Protein AF-A0A2V6RQD5-F1 (afdb_monomer_lite)

Secondary structure (DSSP, 8-state):
--GGG---EEEES---SEETTTEEPPSSPPPSSPSS-SEEEE-HIIIIIIHHHTT--TTSTTSB-TTHHHHHHHHHHHH-HHHHTSTTT--EEEE-----S-SHHHHTT--S-EEEEEETT-SSS-HHHHHHHHHH---SSEEEEEETT--TTGGG-B-SS--GGGHHHHHHHHHHHHHS-BTTBSEEEEEE-TT--EEE-

Foldseek 3Di:
DCLVVDQAAEDELNQAQADFPRHGAAADQDDPPDPDDFKDKADLVPPPVVQVVQLADPVQPQQADPCLSVVVLVVQCVVPVPQCPPDDRGIHIDGPDRGHNRYLVNQLVAQHLYEYEYECSEPGRHVVSSVVSQVRHPHPQYEYEYEYSAYSVLCSTGDPVGRFLSVCVVVVVVCCVPPCDDPNGRDAYWYQYRRRDIDGD

pLDDT: mean 91.5, std 7.48, range [52.75, 98.69]

Structure (mmCIF, N/CA/C/O backbone):
data_AF-A0A2V6RQD5-F1
#
_entry.id   AF-A0A2V6RQD5-F1
#
loop_
_atom_site.group_PDB
_atom_site.id
_atom_site.type_symbol
_atom_site.label_atom_id
_atom_site.label_alt_id
_atom_site.label_comp_id
_atom_site.label_asym_id
_atom_site.label_entity_id
_atom_site.label_seq_id
_atom_site.pdbx_PDB_ins_code
_atom_site.Cartn_x
_atom_site.Cartn_y
_atom_site.Cartn_z
_atom_site.occupancy
_atom_site.B_iso_or_equiv
_atom_site.auth_seq_id
_atom_site.auth_comp_id
_atom_site.auth_asym_id
_atom_site.auth_atom_id
_atom_site.pdbx_PDB_model_num
ATOM 1 N N . ARG A 1 1 ? -24.206 -0.511 -5.666 1.00 52.75 1 ARG A N 1
ATOM 2 C CA . ARG A 1 1 ? -23.052 -1.143 -4.968 1.00 52.75 1 ARG A CA 1
ATOM 3 C C . ARG A 1 1 ? -23.574 -1.761 -3.670 1.00 52.75 1 ARG A C 1
ATOM 5 O O . ARG A 1 1 ? -24.506 -1.195 -3.123 1.00 52.75 1 ARG A O 1
ATOM 12 N N . ASN A 1 2 ? -23.040 -2.902 -3.216 1.00 66.25 2 ASN A N 1
ATOM 13 C CA . ASN A 1 2 ? -23.545 -3.645 -2.048 1.00 66.25 2 ASN A CA 1
ATOM 14 C C . ASN A 1 2 ? -22.531 -3.581 -0.888 1.00 66.25 2 ASN A C 1
ATOM 16 O O . ASN A 1 2 ? -21.782 -4.540 -0.714 1.00 66.25 2 ASN A O 1
ATOM 20 N N . PRO A 1 3 ? -22.456 -2.474 -0.125 1.00 66.56 3 PRO A N 1
ATOM 21 C CA . PRO A 1 3 ? -21.478 -2.332 0.960 1.00 66.56 3 PRO A CA 1
ATOM 22 C C . PRO A 1 3 ? -21.610 -3.437 2.019 1.00 66.56 3 PRO A C 1
ATOM 24 O O . PRO A 1 3 ? -20.604 -3.906 2.529 1.00 66.56 3 PRO A O 1
ATOM 27 N N . ALA A 1 4 ? -22.821 -3.967 2.231 1.00 74.44 4 ALA A N 1
ATOM 28 C CA . ALA A 1 4 ? -23.074 -5.118 3.102 1.00 74.44 4 ALA A CA 1
ATOM 29 C C . ALA A 1 4 ? -22.351 -6.421 2.688 1.00 74.44 4 ALA A C 1
ATOM 31 O O . ALA A 1 4 ? -22.348 -7.381 3.450 1.00 74.44 4 ALA A O 1
ATOM 32 N N . LYS A 1 5 ? -21.757 -6.488 1.485 1.00 84.69 5 LYS A N 1
ATOM 33 C CA . LYS A 1 5 ? -20.955 -7.640 1.035 1.00 84.69 5 LYS A CA 1
ATOM 34 C C . LYS A 1 5 ? -19.473 -7.529 1.400 1.00 84.69 5 LYS A C 1
ATOM 36 O O . LYS A 1 5 ? -18.750 -8.502 1.217 1.00 84.69 5 LYS A O 1
ATOM 41 N N . VAL A 1 6 ? -19.013 -6.371 1.874 1.00 89.25 6 VAL A N 1
ATOM 42 C CA . VAL A 1 6 ? -17.627 -6.176 2.309 1.00 89.25 6 VAL A CA 1
ATOM 43 C C . VAL A 1 6 ? -17.608 -6.201 3.828 1.00 89.25 6 VAL A C 1
ATOM 45 O O . VAL A 1 6 ? -18.100 -5.276 4.469 1.00 89.25 6 VAL A O 1
ATOM 48 N N . LYS A 1 7 ? -17.057 -7.279 4.394 1.00 92.19 7 LYS A N 1
ATOM 49 C CA . LYS A 1 7 ? -16.920 -7.427 5.845 1.00 92.19 7 LYS A CA 1
ATOM 50 C C . LYS A 1 7 ? -15.801 -6.531 6.379 1.00 92.19 7 LYS A C 1
ATOM 52 O O . LYS A 1 7 ? -16.060 -5.728 7.259 1.00 92.19 7 LYS A O 1
ATOM 57 N N . ASN A 1 8 ? -14.607 -6.645 5.792 1.00 94.62 8 ASN A N 1
ATOM 58 C CA . ASN A 1 8 ? -13.376 -5.995 6.246 1.00 94.62 8 ASN A CA 1
ATOM 59 C C . ASN A 1 8 ? -12.614 -5.410 5.053 1.00 94.62 8 ASN A C 1
ATOM 61 O O . ASN A 1 8 ? -12.620 -5.991 3.966 1.00 94.62 8 ASN A O 1
ATOM 65 N N . MET A 1 9 ? -11.956 -4.273 5.263 1.00 95.19 9 MET A N 1
ATOM 66 C CA . MET A 1 9 ? -11.128 -3.584 4.275 1.00 95.19 9 MET A CA 1
ATOM 67 C C . MET A 1 9 ? -9.685 -3.502 4.766 1.00 95.19 9 MET A C 1
ATOM 69 O O . MET A 1 9 ? -9.446 -3.251 5.945 1.00 95.19 9 MET A O 1
ATOM 73 N N . VAL A 1 10 ? -8.736 -3.684 3.850 1.00 96.50 10 VAL A N 1
ATOM 74 C CA . VAL A 1 10 ? -7.308 -3.466 4.093 1.00 96.50 10 VAL A CA 1
ATOM 75 C C . VAL A 1 10 ? -6.785 -2.574 2.978 1.00 96.50 10 VAL A C 1
ATOM 77 O O . VAL A 1 10 ? -6.970 -2.886 1.800 1.00 96.50 10 VAL A O 1
ATOM 80 N N . PHE A 1 11 ? -6.149 -1.470 3.350 1.00 95.25 11 PHE A N 1
ATOM 81 C CA . PHE A 1 11 ? -5.435 -0.599 2.433 1.00 95.25 11 PHE A CA 1
ATOM 82 C C . PHE A 1 11 ? -3.954 -0.606 2.755 1.00 95.25 11 PHE A C 1
ATOM 84 O O . PHE A 1 11 ? -3.553 -0.487 3.907 1.00 95.25 11 PHE A O 1
ATOM 91 N N . HIS A 1 12 ? -3.157 -0.710 1.705 1.00 93.56 12 HIS A N 1
ATOM 92 C CA . HIS A 1 12 ? -1.740 -0.416 1.719 1.00 93.56 12 HIS A CA 1
ATOM 93 C C . HIS A 1 12 ? -1.530 0.674 0.679 1.00 93.56 12 HIS A C 1
ATOM 95 O O . HIS A 1 12 ? -1.876 0.445 -0.482 1.00 93.56 12 HIS A O 1
ATOM 101 N N . ALA A 1 13 ? -1.054 1.844 1.111 1.00 85.00 13 ALA A N 1
ATOM 102 C CA . ALA A 1 13 ? -0.916 3.017 0.250 1.00 85.00 13 ALA A CA 1
ATOM 103 C C . ALA A 1 13 ? -2.207 3.307 -0.555 1.00 85.00 13 ALA A C 1
ATOM 105 O O . ALA A 1 13 ? -2.247 3.260 -1.785 1.00 85.00 13 ALA A O 1
ATOM 106 N N . GLY A 1 14 ? -3.304 3.579 0.156 1.00 82.62 14 GLY A N 1
ATOM 107 C CA . GLY A 1 14 ? -4.664 3.714 -0.369 1.00 82.62 14 GLY A CA 1
ATOM 108 C C . GLY A 1 14 ? -4.908 4.923 -1.279 1.00 82.62 14 GLY A C 1
ATOM 109 O O . GLY A 1 14 ? -6.042 5.102 -1.725 1.00 82.62 14 GLY A O 1
ATOM 110 N N . ASN A 1 15 ? -3.884 5.740 -1.558 1.00 83.88 15 ASN A N 1
ATOM 111 C CA . ASN A 1 15 ? -3.904 6.876 -2.488 1.00 83.88 15 ASN A CA 1
ATOM 112 C C . ASN A 1 15 ? -5.091 7.823 -2.231 1.00 83.88 15 ASN A C 1
ATOM 114 O O . ASN A 1 15 ? -5.875 8.175 -3.118 1.00 83.88 15 ASN A O 1
ATOM 118 N N . TYR A 1 16 ? -5.283 8.138 -0.951 1.00 87.69 16 TYR A N 1
ATOM 119 C CA . TYR A 1 16 ? -6.394 8.935 -0.466 1.00 87.69 16 TYR A CA 1
ATOM 120 C C . TYR A 1 16 ? -6.173 10.428 -0.703 1.00 87.69 16 TYR A C 1
ATOM 122 O O . TYR A 1 16 ? -5.104 10.958 -0.413 1.00 87.69 16 TYR A O 1
ATOM 130 N N . THR A 1 17 ? -7.213 11.132 -1.167 1.00 79.44 17 THR A N 1
ATOM 131 C CA . THR A 1 17 ? -7.231 12.592 -1.396 1.00 79.44 17 THR A CA 1
ATOM 132 C C . THR A 1 17 ? -6.315 13.086 -2.518 1.00 79.44 17 THR A C 1
ATOM 134 O O . THR A 1 17 ? -6.662 14.077 -3.165 1.00 79.44 17 THR A O 1
ATOM 137 N N . PHE A 1 18 ? -5.229 12.383 -2.821 1.00 76.81 18 PHE A N 1
ATOM 138 C CA . PHE A 1 18 ? -4.277 12.714 -3.868 1.00 76.81 18 PHE A CA 1
ATOM 139 C C . PHE A 1 18 ? -4.159 11.579 -4.884 1.00 76.81 18 PHE A C 1
ATOM 141 O O . PHE A 1 18 ? -4.194 10.406 -4.547 1.00 76.81 18 PHE A O 1
ATOM 148 N N . ALA A 1 19 ? -4.064 11.957 -6.151 1.00 63.78 19 ALA A N 1
ATOM 149 C CA . ALA A 1 19 ? -3.592 11.131 -7.241 1.00 63.78 19 ALA A CA 1
ATOM 150 C C . ALA A 1 19 ? -2.060 11.214 -7.304 1.00 63.78 19 ALA A C 1
ATOM 152 O O . ALA A 1 19 ? -1.459 12.148 -6.759 1.00 63.78 19 ALA A O 1
ATOM 153 N N . GLY A 1 20 ? -1.434 10.284 -8.032 1.00 60.41 20 GLY A N 1
ATOM 154 C CA . GLY A 1 20 ? 0.003 10.344 -8.306 1.00 60.41 20 GLY A CA 1
ATOM 155 C C . GLY A 1 20 ? 0.416 11.741 -8.789 1.00 60.41 20 GLY A C 1
ATOM 156 O O . GLY A 1 20 ? -0.253 12.334 -9.637 1.00 60.41 20 GLY A O 1
ATOM 157 N N . GLY A 1 21 ? 1.480 12.292 -8.197 1.00 62.00 21 GLY A N 1
ATOM 158 C CA . GLY A 1 21 ? 1.936 13.662 -8.463 1.00 62.00 21 GLY A CA 1
ATOM 159 C C . GLY A 1 21 ? 1.247 14.763 -7.642 1.00 62.00 21 GLY A C 1
ATOM 160 O O . GLY A 1 21 ? 1.389 15.934 -7.980 1.00 62.00 21 GLY A O 1
ATOM 161 N N . GLY A 1 22 ? 0.503 14.426 -6.580 1.00 66.25 22 GLY A N 1
ATOM 162 C CA . GLY A 1 22 ? -0.049 15.412 -5.636 1.00 66.25 22 GLY A CA 1
ATOM 163 C C . GLY A 1 22 ? -1.299 16.148 -6.135 1.00 66.25 22 GLY A C 1
ATOM 164 O O . GLY A 1 22 ? -1.669 17.190 -5.594 1.00 66.25 22 GLY A O 1
ATOM 165 N N . VAL A 1 23 ? -1.977 15.620 -7.156 1.00 74.25 23 VAL A N 1
ATOM 166 C CA . VAL A 1 23 ? -3.213 16.209 -7.697 1.00 74.25 23 VAL A CA 1
ATOM 167 C C . VAL A 1 23 ? -4.412 15.761 -6.865 1.00 74.25 23 VAL A C 1
ATOM 169 O O . VAL A 1 23 ? -4.593 14.573 -6.642 1.00 74.25 23 VAL A O 1
ATOM 172 N N . ARG A 1 24 ? -5.276 16.678 -6.422 1.00 84.38 24 ARG A N 1
ATOM 173 C CA . ARG A 1 24 ? -6.436 16.320 -5.588 1.00 84.38 24 ARG A CA 1
ATOM 174 C C . ARG A 1 24 ? -7.459 15.462 -6.347 1.00 84.38 24 ARG A C 1
ATOM 176 O O . ARG A 1 24 ? -7.853 15.812 -7.457 1.00 84.38 24 ARG A O 1
ATOM 183 N N . VAL A 1 25 ? -7.953 14.399 -5.711 1.00 88.12 25 VAL A N 1
ATOM 184 C CA . VAL A 1 25 ? -8.993 13.514 -6.264 1.00 88.12 25 VAL A CA 1
ATOM 185 C C . VAL A 1 25 ? -10.355 14.240 -6.310 1.00 88.12 25 VAL A C 1
ATOM 187 O O . VAL A 1 25 ? -10.875 14.617 -5.251 1.00 88.12 25 VAL A O 1
ATOM 190 N N . PRO A 1 26 ? -10.972 14.427 -7.497 1.00 89.25 26 PRO A N 1
ATOM 191 C CA . PRO A 1 26 ? -12.269 15.093 -7.641 1.00 89.25 26 PRO A CA 1
ATOM 192 C C . PRO A 1 26 ? -13.423 14.331 -6.983 1.00 89.25 26 PRO A C 1
ATOM 194 O O . PRO A 1 26 ? -13.397 13.108 -6.892 1.00 89.25 26 PRO A O 1
ATOM 197 N N . ASP A 1 27 ? -14.481 15.045 -6.591 1.00 90.25 27 ASP A N 1
ATOM 198 C CA . ASP A 1 27 ? -15.685 14.447 -5.992 1.00 90.25 27 ASP A CA 1
ATOM 199 C C . ASP A 1 27 ? -16.484 13.577 -6.965 1.00 90.25 27 ASP A C 1
ATOM 201 O O . ASP A 1 27 ? -16.972 12.508 -6.598 1.00 90.25 27 ASP A O 1
ATOM 205 N N . ASN A 1 28 ? -16.661 14.078 -8.186 1.00 89.44 28 ASN A N 1
ATOM 206 C CA . ASN A 1 28 ? -17.517 13.489 -9.206 1.00 89.44 28 ASN A CA 1
ATOM 207 C C . ASN A 1 28 ? -16.652 12.891 -10.320 1.00 89.44 28 ASN A C 1
ATOM 209 O O . ASN A 1 28 ? -15.566 13.418 -10.585 1.00 89.44 28 ASN A O 1
ATOM 213 N N . PRO A 1 29 ? -17.123 11.831 -10.999 1.00 88.69 29 PRO A N 1
ATOM 214 C CA . PRO A 1 29 ? -16.428 11.319 -12.168 1.00 88.69 29 PRO A CA 1
ATOM 215 C C . PRO A 1 29 ? -16.329 12.417 -13.237 1.00 88.69 29 PRO A C 1
ATOM 217 O O . PRO A 1 29 ? -17.288 13.177 -13.421 1.00 88.69 29 PRO A O 1
ATOM 220 N N . PRO A 1 30 ? -15.201 12.519 -13.957 1.00 84.88 30 PRO A N 1
ATOM 221 C CA . PRO A 1 30 ? -15.111 13.434 -15.083 1.00 84.88 30 PRO A CA 1
ATOM 222 C C . PRO A 1 30 ? -16.054 12.994 -16.217 1.00 84.88 30 PRO A C 1
ATOM 224 O O . PRO A 1 30 ? -16.386 11.807 -16.322 1.00 84.88 30 PRO A O 1
ATOM 227 N N . PRO A 1 31 ? -16.471 13.924 -17.093 1.00 87.38 31 PRO A N 1
ATOM 228 C CA . PRO A 1 31 ? -17.182 13.580 -18.318 1.00 87.38 31 PRO A CA 1
ATOM 229 C C . PRO A 1 31 ? -16.374 12.589 -19.163 1.00 87.38 31 PRO A C 1
ATOM 231 O O . PRO A 1 31 ? -15.155 12.717 -19.283 1.00 87.38 31 PRO A O 1
ATOM 234 N N . LEU A 1 32 ? -17.058 11.607 -19.753 1.00 83.19 32 LEU A N 1
ATOM 235 C CA . LEU A 1 32 ? -16.443 10.638 -20.659 1.00 83.19 32 LEU A CA 1
ATOM 236 C C . LEU A 1 32 ? -16.635 11.062 -22.129 1.00 83.19 32 LEU A C 1
ATOM 238 O O . LEU A 1 32 ? -17.707 11.569 -22.465 1.00 83.19 32 LEU A O 1
ATOM 242 N N . PRO A 1 33 ? -15.651 10.801 -23.014 1.00 84.81 33 PRO A N 1
ATOM 243 C CA . PRO A 1 33 ? -14.348 10.202 -22.715 1.00 84.81 33 PRO A CA 1
ATOM 244 C C . PRO A 1 33 ? -13.403 11.193 -22.018 1.00 84.81 33 PRO A C 1
ATOM 246 O O . PRO A 1 33 ? -13.377 12.378 -22.343 1.00 84.81 33 PRO A O 1
ATOM 249 N N . VAL A 1 34 ? -12.596 10.694 -21.078 1.00 81.50 34 VAL A N 1
ATOM 250 C CA . VAL A 1 34 ? -11.527 11.497 -20.467 1.00 81.50 34 VAL A CA 1
ATOM 251 C C . VAL A 1 34 ? -10.435 11.731 -21.509 1.00 81.50 34 VAL A C 1
ATOM 253 O O . VAL A 1 34 ? -10.016 10.791 -22.185 1.00 81.50 34 VAL A O 1
ATOM 256 N N . ALA A 1 35 ? -9.975 12.975 -21.648 1.00 82.94 35 ALA A N 1
ATOM 257 C CA . ALA A 1 35 ? -8.874 13.308 -22.546 1.00 82.94 35 ALA A CA 1
ATOM 258 C C . ALA A 1 35 ? -7.567 12.625 -22.102 1.00 82.94 35 ALA A C 1
ATOM 260 O O . ALA A 1 35 ? -7.253 12.586 -20.913 1.00 82.94 35 ALA A O 1
ATOM 261 N N . GLY A 1 36 ? -6.787 12.132 -23.065 1.00 84.94 36 GLY A N 1
ATOM 262 C CA . GLY A 1 36 ? -5.502 11.476 -22.823 1.00 84.94 36 GLY A CA 1
ATOM 263 C C . GLY A 1 36 ? -5.444 10.059 -23.387 1.00 84.94 36 GLY A C 1
ATOM 264 O O . GLY A 1 36 ? -6.240 9.673 -24.241 1.00 84.94 36 GLY A O 1
ATOM 265 N N . PHE A 1 37 ? -4.458 9.293 -22.926 1.00 86.12 37 PHE A N 1
ATOM 266 C CA . PHE A 1 37 ? -4.241 7.907 -23.333 1.00 86.12 37 PHE A CA 1
ATOM 267 C C . PHE A 1 37 ? -4.895 6.928 -22.339 1.00 86.12 37 PHE A C 1
ATOM 269 O O . PHE A 1 37 ? -4.935 7.215 -21.140 1.00 86.12 37 PHE A O 1
ATOM 276 N N . PRO A 1 38 ? -5.394 5.763 -22.796 1.00 86.19 38 PRO A N 1
ATOM 277 C CA . PRO A 1 38 ? -6.079 4.792 -21.935 1.00 86.19 38 PRO A CA 1
ATOM 278 C C . PRO A 1 38 ? -5.142 4.073 -20.948 1.00 86.19 38 PRO A C 1
ATOM 280 O O . PRO A 1 38 ? -5.606 3.479 -19.975 1.00 86.19 38 PRO A O 1
ATOM 283 N N . GLY A 1 39 ? -3.828 4.118 -21.173 1.00 90.31 39 GLY A N 1
ATOM 284 C CA . GLY A 1 39 ? -2.830 3.510 -20.299 1.00 90.31 39 GLY A CA 1
ATOM 285 C C . GLY A 1 39 ? -1.401 3.757 -20.761 1.00 90.31 39 GLY A C 1
ATOM 286 O O . GLY A 1 39 ? -1.169 4.144 -21.906 1.00 90.31 39 GLY A O 1
ATOM 287 N N . GLY A 1 40 ? -0.461 3.561 -19.845 1.00 91.50 40 GLY A N 1
ATOM 288 C CA . GLY A 1 40 ? 0.962 3.760 -20.066 1.00 91.50 40 GLY A CA 1
ATOM 289 C C . GLY A 1 40 ? 1.733 2.453 -20.205 1.00 91.50 40 GLY A C 1
ATOM 290 O O . GLY A 1 40 ? 1.225 1.355 -19.952 1.00 91.50 40 GLY A O 1
ATOM 291 N N . VAL A 1 41 ? 2.996 2.607 -20.592 1.00 94.62 41 VAL A N 1
ATOM 292 C CA . VAL A 1 41 ? 4.011 1.556 -20.547 1.00 94.62 41 VAL A CA 1
ATOM 293 C C . VAL A 1 41 ? 5.179 2.026 -19.693 1.00 94.62 41 VAL A C 1
ATOM 295 O O . VAL A 1 41 ? 5.505 3.212 -19.706 1.00 94.62 41 VAL A O 1
ATOM 298 N N . SER A 1 42 ? 5.813 1.116 -18.959 1.00 94.88 42 SER A N 1
ATOM 299 C CA . SER A 1 42 ? 7.056 1.411 -18.241 1.00 94.88 42 SER A CA 1
ATOM 300 C C . SER A 1 42 ? 8.066 0.286 -18.416 1.00 94.88 42 SER A C 1
ATOM 302 O O . SER A 1 42 ? 7.702 -0.891 -18.449 1.00 94.88 42 SER A O 1
ATOM 304 N N . SER A 1 43 ? 9.339 0.653 -18.544 1.00 95.69 43 SER A N 1
ATOM 305 C CA . SER A 1 43 ? 10.443 -0.303 -18.509 1.00 95.69 43 SER A CA 1
ATOM 306 C C . SER A 1 43 ? 10.706 -0.752 -17.074 1.00 95.69 43 SER A C 1
ATOM 308 O O . SER A 1 43 ? 10.291 -0.094 -16.117 1.00 95.69 43 SER A O 1
ATOM 310 N N . ARG A 1 44 ? 11.466 -1.836 -16.910 1.00 95.06 44 ARG A N 1
ATOM 311 C CA . ARG A 1 44 ? 11.914 -2.297 -15.592 1.00 95.06 44 ARG A CA 1
ATOM 312 C C . ARG A 1 44 ? 12.637 -1.208 -14.805 1.00 95.06 44 ARG A C 1
ATOM 314 O O . ARG A 1 44 ? 12.331 -0.985 -13.637 1.00 95.06 44 ARG A O 1
ATOM 321 N N . LEU A 1 45 ? 13.572 -0.522 -15.464 1.00 94.56 45 LEU A N 1
ATOM 322 C CA . LEU A 1 45 ? 14.401 0.492 -14.821 1.00 94.56 45 LEU A CA 1
ATOM 323 C C . LEU A 1 45 ? 13.540 1.592 -14.194 1.00 94.56 45 LEU A C 1
ATOM 325 O O . LEU A 1 45 ? 13.749 1.958 -13.046 1.00 94.56 45 LEU A O 1
ATOM 329 N N . VAL A 1 46 ? 12.549 2.095 -14.932 1.00 92.69 46 VAL A N 1
ATOM 330 C CA . VAL A 1 46 ? 11.705 3.202 -14.466 1.00 92.69 46 VAL A CA 1
ATOM 331 C C . VAL A 1 46 ? 10.612 2.707 -13.519 1.00 92.69 46 VAL A C 1
ATOM 333 O O . VAL A 1 46 ? 10.436 3.258 -12.438 1.00 92.69 46 VAL A O 1
ATOM 336 N N . GLY A 1 47 ? 9.868 1.675 -13.923 1.00 88.75 47 GLY A N 1
ATOM 337 C CA . GLY A 1 47 ? 8.663 1.218 -13.228 1.00 88.75 47 GLY A CA 1
ATOM 338 C C . GLY A 1 47 ? 8.910 0.344 -12.004 1.00 88.75 47 GLY A C 1
ATOM 339 O O . GLY A 1 47 ? 7.980 0.137 -11.233 1.00 88.75 47 GLY A O 1
ATOM 340 N N . LEU A 1 48 ? 10.126 -0.178 -11.828 1.00 92.75 48 LEU A N 1
ATOM 341 C CA . LEU A 1 48 ? 10.467 -1.044 -10.704 1.00 92.75 48 LEU A CA 1
ATOM 342 C C . LEU A 1 48 ? 11.751 -0.590 -10.012 1.00 92.75 48 LEU A C 1
ATOM 344 O O . LEU A 1 48 ? 11.717 -0.247 -8.833 1.00 92.75 48 LEU A O 1
ATOM 348 N N . ASP A 1 49 ? 12.879 -0.570 -10.724 1.00 94.69 49 ASP A N 1
ATOM 349 C CA . ASP A 1 49 ? 14.183 -0.437 -10.068 1.00 94.69 49 ASP A CA 1
ATOM 350 C C . ASP A 1 49 ? 14.421 0.957 -9.484 1.00 94.69 49 ASP A C 1
ATOM 352 O O . ASP A 1 49 ? 14.765 1.046 -8.308 1.00 94.69 49 ASP A O 1
ATOM 356 N N . ASN A 1 50 ? 14.174 2.027 -10.244 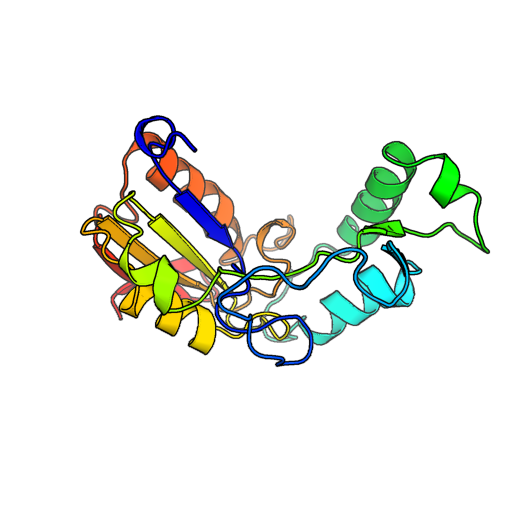1.00 95.06 50 ASN A N 1
ATOM 357 C CA . ASN A 1 50 ? 14.297 3.399 -9.746 1.00 95.06 50 ASN A CA 1
ATOM 358 C C . ASN A 1 50 ? 13.180 3.725 -8.748 1.00 95.06 50 ASN A C 1
ATOM 360 O O . ASN A 1 50 ? 13.461 4.174 -7.642 1.00 95.06 50 ASN A O 1
ATOM 364 N N . SER A 1 51 ? 11.924 3.433 -9.109 1.00 92.50 51 SER A N 1
ATOM 365 C CA . SER A 1 51 ? 10.752 3.756 -8.281 1.00 92.50 51 SER A CA 1
ATOM 366 C C . SER A 1 51 ? 10.823 3.146 -6.875 1.00 92.50 51 SER A C 1
ATOM 368 O O . SER A 1 51 ? 10.458 3.801 -5.897 1.00 92.50 51 SER A O 1
ATOM 370 N N . TRP A 1 52 ? 11.308 1.908 -6.753 1.00 95.25 52 TRP A N 1
ATOM 371 C CA . TRP A 1 52 ? 11.536 1.277 -5.453 1.00 95.25 52 TRP A CA 1
ATOM 372 C C . TRP A 1 52 ? 12.894 1.666 -4.865 1.00 95.25 52 TRP A C 1
ATOM 374 O O . TRP A 1 52 ? 12.987 1.924 -3.671 1.00 95.25 52 TRP A O 1
ATOM 384 N N . GLY A 1 53 ? 13.942 1.755 -5.692 1.00 95.38 53 GLY A N 1
ATOM 385 C CA . GLY A 1 53 ? 15.304 2.099 -5.275 1.00 95.38 53 GLY A CA 1
ATOM 386 C C . GLY A 1 53 ? 15.403 3.425 -4.521 1.00 95.38 53 GLY A C 1
ATOM 387 O O . GLY A 1 53 ? 16.115 3.499 -3.525 1.00 95.38 53 GLY A O 1
ATOM 388 N N . GLU A 1 54 ? 14.633 4.434 -4.931 1.00 94.69 54 GLU A N 1
ATOM 389 C CA . GLU A 1 54 ? 14.541 5.742 -4.259 1.00 94.69 54 GLU A CA 1
ATOM 390 C C . GLU A 1 54 ? 13.989 5.665 -2.825 1.00 94.69 54 GLU A C 1
ATOM 392 O O . GLU A 1 54 ? 14.168 6.595 -2.042 1.00 94.69 54 GLU A O 1
ATOM 397 N N . GLN A 1 55 ? 13.337 4.557 -2.470 1.00 95.81 55 GLN A N 1
ATOM 398 C CA . GLN A 1 55 ? 12.712 4.327 -1.168 1.00 95.81 55 GLN A CA 1
ATOM 399 C C . GLN A 1 55 ? 13.467 3.285 -0.326 1.00 95.81 55 GLN A C 1
ATOM 401 O O . GLN A 1 55 ? 13.013 2.921 0.762 1.00 95.81 55 GLN A O 1
ATOM 406 N N . ILE A 1 56 ? 14.616 2.792 -0.808 1.00 94.81 56 ILE A N 1
ATOM 407 C CA . ILE A 1 56 ? 15.487 1.889 -0.051 1.00 94.81 56 ILE A CA 1
ATOM 408 C C . ILE A 1 56 ? 16.407 2.699 0.858 1.00 94.81 56 ILE A C 1
ATOM 410 O O . ILE A 1 56 ? 17.127 3.591 0.410 1.00 94.81 56 ILE A O 1
ATOM 414 N N . SER A 1 57 ? 16.433 2.347 2.141 1.00 94.31 57 SER A N 1
ATOM 415 C CA . SER A 1 57 ? 17.294 2.994 3.128 1.00 94.31 57 SER A CA 1
ATOM 416 C C . SER A 1 57 ? 18.463 2.103 3.537 1.00 94.31 57 SER A C 1
ATOM 418 O O . SER A 1 57 ? 18.284 0.949 3.923 1.00 94.31 57 SER A O 1
ATOM 420 N N . ALA A 1 58 ? 19.672 2.672 3.569 1.00 91.69 58 ALA A N 1
ATOM 421 C CA . ALA A 1 58 ? 20.858 1.997 4.103 1.00 91.69 58 ALA A CA 1
ATOM 422 C C . ALA A 1 58 ? 20.728 1.638 5.600 1.00 91.69 58 ALA A C 1
ATOM 424 O O . ALA A 1 58 ? 21.436 0.758 6.084 1.00 91.69 58 ALA A O 1
ATOM 425 N N . ALA A 1 59 ? 19.811 2.285 6.330 1.00 91.75 59 ALA A N 1
ATOM 426 C CA . ALA A 1 59 ? 19.507 1.961 7.724 1.00 91.75 59 ALA A CA 1
ATOM 427 C C . ALA A 1 59 ? 18.624 0.703 7.885 1.00 91.75 59 ALA A C 1
ATOM 429 O O . ALA A 1 59 ? 18.412 0.249 9.008 1.00 91.75 59 ALA A O 1
ATOM 430 N N . CYS A 1 60 ? 18.112 0.147 6.783 1.00 93.12 60 CYS A N 1
ATOM 431 C CA . CYS A 1 60 ? 17.150 -0.953 6.752 1.00 93.12 60 CYS A CA 1
ATOM 432 C C . CYS A 1 60 ? 17.740 -2.146 5.973 1.00 93.12 60 CYS A C 1
ATOM 434 O O . CYS A 1 60 ? 17.392 -2.381 4.811 1.00 93.12 60 CYS A O 1
ATOM 436 N N . PRO A 1 61 ? 18.696 -2.883 6.571 1.00 86.62 61 PRO A N 1
ATOM 437 C CA . PRO A 1 61 ? 19.423 -3.937 5.873 1.00 86.62 61 PRO A CA 1
ATOM 438 C C . PRO A 1 61 ? 18.479 -5.073 5.484 1.00 86.62 61 PRO A C 1
ATOM 440 O O . PRO A 1 61 ? 17.879 -5.688 6.349 1.00 86.62 61 PRO A O 1
ATOM 443 N N . GLY A 1 62 ? 18.372 -5.385 4.192 1.00 87.12 62 GLY A N 1
ATOM 444 C CA . GLY A 1 62 ? 17.475 -6.443 3.711 1.00 87.12 62 GLY A CA 1
ATOM 445 C C . GLY A 1 62 ? 16.024 -6.004 3.497 1.00 87.12 62 GLY A C 1
ATOM 446 O O . GLY A 1 62 ? 15.169 -6.871 3.333 1.00 87.12 62 GLY A O 1
ATOM 447 N N . GLN A 1 63 ? 15.748 -4.690 3.466 1.00 93.31 63 GLN A N 1
ATOM 448 C CA . GLN A 1 63 ? 14.446 -4.128 3.073 1.00 93.31 63 GLN A CA 1
ATOM 449 C C . GLN A 1 63 ? 13.960 -4.702 1.735 1.00 93.31 63 GLN A C 1
ATOM 451 O O . GLN A 1 63 ? 12.798 -5.066 1.596 1.00 93.31 63 GLN A O 1
ATOM 456 N N . ARG A 1 64 ? 14.859 -4.832 0.756 1.00 92.81 64 ARG A N 1
ATOM 457 C CA . ARG A 1 64 ? 14.581 -5.463 -0.537 1.00 92.81 64 ARG A CA 1
ATOM 458 C C . ARG A 1 64 ? 15.534 -6.627 -0.739 1.00 92.81 64 ARG A C 1
ATOM 460 O O . ARG A 1 64 ? 16.750 -6.430 -0.757 1.00 92.81 64 ARG A O 1
ATOM 467 N N . ASP A 1 65 ? 14.986 -7.825 -0.908 1.00 92.56 65 ASP A N 1
ATOM 468 C CA . ASP A 1 65 ? 15.777 -8.976 -1.331 1.00 92.56 65 ASP A CA 1
ATOM 469 C C . ASP A 1 65 ? 16.399 -8.703 -2.718 1.00 92.56 65 ASP A C 1
ATOM 471 O O . ASP A 1 65 ? 15.681 -8.276 -3.628 1.00 92.56 65 ASP A O 1
ATOM 475 N N . PRO A 1 66 ? 17.709 -8.930 -2.925 1.00 90.44 66 PRO A N 1
ATOM 476 C CA . PRO A 1 66 ? 18.352 -8.659 -4.210 1.00 90.44 66 PRO A CA 1
ATOM 477 C C . PRO A 1 66 ? 17.700 -9.376 -5.404 1.00 90.44 66 PRO A C 1
ATOM 479 O O . PRO A 1 66 ? 17.703 -8.836 -6.509 1.00 90.44 66 PRO A O 1
ATOM 482 N N . GLY A 1 67 ? 17.118 -10.563 -5.197 1.00 92.88 67 GLY A N 1
ATOM 483 C CA . GLY A 1 67 ? 16.489 -11.360 -6.251 1.00 92.88 67 GLY A CA 1
ATOM 484 C C . GLY A 1 67 ? 15.026 -11.006 -6.539 1.00 92.88 67 GLY A C 1
ATOM 485 O O . GLY A 1 67 ? 14.497 -11.409 -7.578 1.00 92.88 67 GLY A O 1
ATOM 486 N N . ILE A 1 68 ? 14.351 -10.240 -5.668 1.00 93.44 68 ILE A N 1
ATOM 487 C CA . ILE A 1 68 ? 12.902 -10.000 -5.812 1.00 93.44 68 ILE A CA 1
ATOM 488 C C . ILE A 1 68 ? 12.564 -9.203 -7.074 1.00 93.44 68 ILE A C 1
ATOM 490 O O . ILE A 1 68 ? 11.514 -9.401 -7.677 1.00 93.44 68 ILE A O 1
ATOM 494 N N . ALA A 1 69 ? 13.477 -8.332 -7.510 1.00 93.56 69 ALA A N 1
ATOM 495 C CA . ALA A 1 69 ? 13.320 -7.532 -8.719 1.00 93.56 69 ALA A CA 1
ATOM 496 C C . ALA A 1 69 ? 13.144 -8.405 -9.969 1.00 93.56 69 ALA A C 1
ATOM 498 O O . ALA A 1 69 ? 12.224 -8.191 -10.757 1.00 93.56 69 ALA A O 1
ATOM 499 N N . ASP A 1 70 ? 14.020 -9.402 -10.121 1.00 95.56 70 ASP A N 1
ATOM 500 C CA . ASP A 1 70 ? 14.013 -10.328 -11.251 1.00 95.56 70 ASP A CA 1
ATOM 501 C C . ASP A 1 70 ? 12.767 -11.212 -11.219 1.00 95.56 70 ASP A C 1
ATOM 503 O O . ASP A 1 70 ? 12.095 -11.371 -12.238 1.00 95.56 70 ASP A O 1
ATOM 507 N N . ALA A 1 71 ? 12.421 -11.731 -10.037 1.00 96.00 71 ALA A N 1
ATOM 508 C CA . ALA A 1 71 ? 11.243 -12.572 -9.851 1.00 96.00 71 ALA A CA 1
ATOM 509 C C . ALA A 1 71 ? 9.938 -11.827 -10.190 1.00 96.00 71 ALA A C 1
ATOM 511 O O . ALA A 1 71 ? 9.065 -12.369 -10.875 1.00 96.00 71 ALA A O 1
ATOM 512 N N . LEU A 1 72 ? 9.813 -10.568 -9.757 1.00 95.31 72 LEU A N 1
ATOM 513 C CA . LEU A 1 72 ? 8.662 -9.725 -10.082 1.00 95.31 72 LEU A CA 1
ATOM 514 C C . LEU A 1 72 ? 8.610 -9.383 -11.565 1.00 95.31 72 LEU A C 1
ATOM 516 O O . LEU A 1 72 ? 7.544 -9.466 -12.170 1.00 95.31 72 LEU A O 1
ATOM 520 N N . TRP A 1 73 ? 9.753 -9.038 -12.162 1.00 96.00 73 TRP A N 1
ATOM 521 C CA . TRP A 1 73 ? 9.825 -8.738 -13.588 1.00 96.00 73 TRP A CA 1
ATOM 522 C C . TRP A 1 73 ? 9.414 -9.938 -14.448 1.00 96.00 73 TRP A C 1
ATOM 524 O O . TRP A 1 73 ? 8.597 -9.791 -15.356 1.00 96.00 73 TRP A O 1
ATOM 534 N N . GLY A 1 74 ? 9.899 -11.136 -14.107 1.00 96.50 74 GLY A N 1
ATOM 535 C CA . GLY A 1 74 ? 9.462 -12.384 -14.734 1.00 96.50 74 GLY A CA 1
ATOM 536 C C . GLY A 1 74 ? 7.957 -12.607 -14.578 1.00 96.50 74 GLY A C 1
ATOM 537 O O . GLY A 1 74 ? 7.260 -12.804 -15.568 1.00 96.50 74 GLY A O 1
ATOM 538 N N . SER A 1 75 ? 7.429 -12.446 -13.360 1.00 96.44 75 SER A N 1
ATOM 539 C CA . SER A 1 75 ? 5.994 -12.610 -13.082 1.00 96.44 75 SER A CA 1
ATOM 540 C C . SER A 1 75 ? 5.113 -11.632 -13.872 1.00 96.44 75 SER A C 1
ATOM 542 O O . SER A 1 75 ? 4.019 -11.992 -14.316 1.00 96.44 75 SER A O 1
ATOM 544 N N . TYR A 1 76 ? 5.563 -10.388 -14.072 1.00 95.19 76 TYR A N 1
ATOM 545 C CA . TYR A 1 76 ? 4.843 -9.425 -14.905 1.00 95.19 76 TYR A CA 1
ATOM 546 C C . TYR A 1 76 ? 4.766 -9.873 -16.365 1.00 95.19 76 TYR A C 1
ATOM 548 O O . TYR A 1 76 ? 3.705 -9.749 -16.978 1.00 95.19 76 TYR A O 1
ATOM 556 N N . HIS A 1 77 ? 5.852 -10.419 -16.907 1.00 95.81 77 HIS A N 1
ATOM 557 C CA . HIS A 1 77 ? 5.895 -10.935 -18.273 1.00 95.81 77 HIS A CA 1
ATOM 558 C C . HIS A 1 77 ? 5.105 -12.228 -18.455 1.00 95.81 77 HIS A C 1
ATOM 560 O O . HIS A 1 77 ? 4.429 -12.373 -19.468 1.00 95.81 77 HIS A O 1
ATOM 566 N N . ASP A 1 78 ? 5.113 -13.122 -17.468 1.00 97.12 78 ASP A N 1
ATOM 567 C CA . ASP A 1 78 ? 4.287 -14.333 -17.496 1.00 97.12 78 ASP A CA 1
ATOM 568 C C . ASP A 1 78 ? 2.794 -13.979 -17.529 1.00 97.12 78 ASP A C 1
ATOM 570 O O . ASP A 1 78 ? 1.997 -14.616 -18.222 1.00 97.12 78 ASP A O 1
ATOM 574 N N . ARG A 1 79 ? 2.405 -12.915 -16.814 1.00 96.00 79 ARG A N 1
ATOM 575 C CA . ARG A 1 79 ? 1.032 -12.396 -16.809 1.00 96.00 79 ARG A CA 1
ATOM 576 C C . ARG A 1 79 ? 0.672 -11.630 -18.084 1.00 96.00 79 ARG A C 1
ATOM 578 O O . ARG A 1 79 ? -0.497 -11.631 -18.475 1.00 96.00 79 ARG A O 1
ATOM 585 N N . ASP A 1 80 ? 1.634 -10.960 -18.711 1.00 96.50 80 ASP A N 1
ATOM 586 C CA . ASP A 1 80 ? 1.440 -10.185 -19.939 1.00 96.50 80 ASP A CA 1
ATOM 587 C C . ASP A 1 80 ? 2.501 -10.520 -21.006 1.00 96.50 80 ASP A C 1
ATOM 589 O O . ASP A 1 80 ? 3.394 -9.707 -21.282 1.00 96.50 80 ASP A O 1
ATOM 593 N N . PRO A 1 81 ? 2.395 -11.697 -21.660 1.00 96.44 81 PRO A N 1
ATOM 594 C CA . PRO A 1 81 ? 3.399 -12.142 -22.625 1.00 96.44 81 PRO A CA 1
ATOM 595 C C . PRO A 1 81 ? 3.528 -11.219 -23.838 1.00 96.44 81 PRO A C 1
ATOM 597 O O . PRO A 1 81 ? 4.574 -11.180 -24.479 1.00 96.44 81 PRO A O 1
ATOM 600 N N . LEU A 1 82 ? 2.480 -10.451 -24.163 1.00 96.44 82 LEU A N 1
ATOM 601 C CA . LEU A 1 82 ? 2.537 -9.463 -25.236 1.00 96.44 82 LEU A CA 1
ATOM 602 C C . LEU A 1 82 ? 3.486 -8.320 -24.870 1.00 96.44 82 LEU A C 1
ATOM 604 O O . LEU A 1 82 ? 4.361 -7.981 -25.664 1.00 96.44 82 LEU A O 1
ATOM 608 N N . ALA A 1 83 ? 3.341 -7.746 -23.675 1.00 96.19 83 ALA A N 1
ATOM 609 C CA . ALA A 1 83 ? 4.194 -6.647 -23.232 1.00 96.19 83 ALA A CA 1
ATOM 610 C C . ALA A 1 83 ? 5.664 -7.070 -23.064 1.00 96.19 83 ALA A C 1
ATOM 612 O O . ALA A 1 83 ? 6.566 -6.265 -23.299 1.00 96.19 83 ALA A O 1
ATOM 613 N N . ALA A 1 84 ? 5.915 -8.350 -22.772 1.00 96.62 84 ALA A N 1
ATOM 614 C CA . ALA A 1 84 ? 7.260 -8.923 -22.734 1.00 96.62 84 ALA A CA 1
ATOM 615 C C . ALA A 1 84 ? 7.998 -8.850 -24.088 1.00 96.62 84 ALA A C 1
ATOM 617 O O . ALA A 1 84 ? 9.227 -8.820 -24.118 1.00 96.62 84 ALA A O 1
ATOM 618 N N . THR A 1 85 ? 7.268 -8.791 -25.211 1.00 96.69 85 THR A N 1
ATOM 619 C CA . THR A 1 85 ? 7.859 -8.681 -26.561 1.00 96.69 85 THR A CA 1
ATOM 620 C C . THR A 1 85 ? 8.217 -7.252 -26.968 1.00 96.69 85 THR A C 1
ATOM 622 O O . THR A 1 85 ? 8.826 -7.046 -28.018 1.00 96.69 85 THR A O 1
ATOM 625 N N . TRP A 1 86 ? 7.820 -6.244 -26.187 1.00 96.56 86 TRP A N 1
ATOM 626 C CA . TRP A 1 86 ? 8.015 -4.841 -26.548 1.00 96.56 86 TRP A CA 1
ATOM 627 C C . TRP A 1 86 ? 9.334 -4.300 -25.988 1.00 96.56 86 TRP A C 1
ATOM 629 O O . TRP A 1 86 ? 9.662 -4.509 -24.823 1.00 96.56 86 TRP A O 1
ATOM 639 N N . GLY A 1 87 ? 10.070 -3.538 -26.802 1.00 91.00 87 GLY A N 1
ATOM 640 C CA . GLY A 1 87 ? 11.349 -2.944 -26.400 1.00 91.00 87 GLY A CA 1
ATOM 641 C C . GLY A 1 87 ? 12.456 -3.972 -26.124 1.00 91.00 87 GLY A C 1
ATOM 642 O O . GLY A 1 87 ? 12.306 -5.172 -26.341 1.00 91.00 87 GLY A O 1
ATOM 643 N N . SER A 1 88 ? 13.610 -3.495 -25.654 1.00 86.94 88 SER A N 1
ATOM 644 C CA . SER A 1 88 ? 14.752 -4.343 -25.300 1.00 86.94 88 SER A CA 1
ATOM 645 C C . SER A 1 88 ? 14.625 -4.824 -23.851 1.00 86.94 88 SER A C 1
ATOM 647 O O . SER A 1 88 ? 15.139 -4.181 -22.936 1.00 86.94 88 SER A O 1
ATOM 649 N N . GLY A 1 89 ? 13.917 -5.935 -23.646 1.00 90.00 89 GLY A N 1
ATOM 650 C CA . GLY A 1 89 ? 13.752 -6.557 -22.325 1.00 90.00 89 GLY A CA 1
ATOM 651 C C . GLY A 1 89 ? 12.348 -6.462 -21.725 1.00 90.00 89 GLY A C 1
ATOM 652 O O . GLY A 1 89 ? 12.210 -6.730 -20.532 1.00 90.00 89 GLY A O 1
ATOM 653 N N . GLY A 1 90 ? 11.341 -6.116 -22.534 1.00 96.12 90 GLY A N 1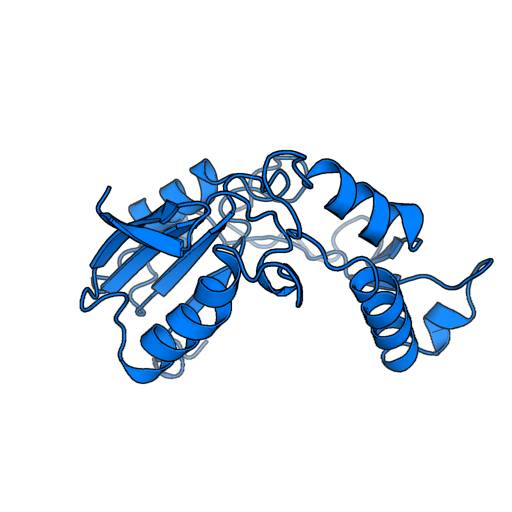
ATOM 654 C CA . GLY A 1 90 ? 9.933 -6.072 -22.143 1.00 96.12 90 GLY A CA 1
ATOM 655 C C . GLY A 1 90 ? 9.508 -4.770 -21.464 1.00 96.12 90 GLY A C 1
ATOM 656 O O . GLY A 1 90 ? 10.328 -3.931 -21.075 1.00 96.12 90 GLY A O 1
ATOM 657 N N . VAL A 1 91 ? 8.196 -4.599 -21.318 1.00 97.06 91 VAL A N 1
ATOM 658 C CA . VAL A 1 91 ? 7.579 -3.504 -20.558 1.00 97.06 91 VAL A CA 1
ATOM 659 C C . VAL A 1 91 ? 6.433 -4.029 -19.698 1.00 97.06 91 VAL A C 1
ATOM 661 O O . VAL A 1 91 ? 5.872 -5.087 -19.971 1.00 97.06 91 VAL A O 1
ATOM 664 N N . ILE A 1 92 ? 6.016 -3.240 -18.710 1.00 95.44 92 ILE A N 1
ATOM 665 C CA . ILE A 1 92 ? 4.706 -3.399 -18.072 1.00 95.44 92 ILE A CA 1
ATOM 666 C C . ILE A 1 92 ? 3.704 -2.429 -18.685 1.00 95.44 92 ILE A C 1
ATOM 668 O O . ILE A 1 92 ? 4.034 -1.273 -18.953 1.00 95.44 92 ILE A O 1
ATOM 672 N N . ARG A 1 93 ? 2.468 -2.892 -18.881 1.00 94.44 93 ARG A N 1
ATOM 673 C CA . ARG A 1 93 ? 1.328 -2.055 -19.271 1.00 94.44 93 ARG A CA 1
ATOM 674 C C . ARG A 1 93 ? 0.459 -1.794 -18.052 1.00 94.44 93 ARG A C 1
ATOM 676 O O . ARG A 1 93 ? 0.113 -2.726 -17.328 1.00 94.44 93 ARG A O 1
ATOM 683 N N . PHE A 1 94 ? 0.063 -0.546 -17.851 1.00 90.38 94 PHE A N 1
ATOM 684 C CA . PHE A 1 94 ? -0.843 -0.168 -16.770 1.00 90.38 94 PHE A CA 1
ATOM 685 C C . PHE A 1 94 ? -1.940 0.762 -17.295 1.00 90.38 94 PHE A C 1
ATOM 687 O O . PHE A 1 94 ? -1.673 1.617 -18.142 1.00 90.38 94 PHE A O 1
ATOM 694 N N . PRO A 1 95 ? -3.191 0.600 -16.836 1.00 88.56 95 PRO A N 1
ATOM 695 C CA . PRO A 1 95 ? -4.265 1.499 -17.222 1.00 88.56 95 PRO A CA 1
ATOM 696 C C . PRO A 1 95 ? -4.048 2.876 -16.593 1.00 88.56 95 PRO A C 1
ATOM 698 O O . PRO A 1 95 ? -3.596 2.989 -15.454 1.00 88.56 95 PRO A O 1
ATOM 701 N N . ASN A 1 96 ? -4.456 3.925 -17.299 1.00 83.81 96 ASN A N 1
ATOM 702 C CA . ASN A 1 96 ? -4.615 5.232 -16.683 1.00 83.81 96 ASN A CA 1
ATOM 703 C C . ASN A 1 96 ? -5.929 5.228 -15.908 1.00 83.81 96 ASN A C 1
ATOM 705 O O . ASN A 1 96 ? -7.013 5.363 -16.480 1.00 83.81 96 ASN A O 1
ATOM 709 N N . ALA A 1 97 ? -5.839 5.042 -14.594 1.00 77.56 97 ALA A N 1
ATOM 710 C CA . ALA A 1 97 ? -7.007 5.090 -13.736 1.00 77.56 97 ALA A CA 1
ATOM 711 C C . ALA A 1 97 ? -7.545 6.526 -13.662 1.00 77.56 97 ALA A C 1
ATOM 713 O O . ALA A 1 97 ? -6.855 7.452 -13.241 1.00 77.56 97 ALA A O 1
ATOM 714 N N . THR A 1 98 ? -8.811 6.711 -14.033 1.00 80.75 98 THR A N 1
ATOM 715 C CA . THR A 1 98 ? -9.533 7.943 -13.715 1.00 80.75 98 THR A CA 1
ATOM 716 C C . THR A 1 98 ? -9.913 7.916 -12.238 1.00 80.75 98 THR A C 1
ATOM 718 O O . THR A 1 98 ? -10.869 7.242 -11.851 1.00 80.75 98 THR A O 1
ATOM 721 N N . LEU A 1 99 ? -9.149 8.623 -11.407 1.00 83.62 99 LEU A N 1
ATOM 722 C CA . LEU A 1 99 ? -9.399 8.711 -9.971 1.00 83.62 99 LEU A CA 1
ATOM 723 C C . LEU A 1 99 ? -10.483 9.754 -9.683 1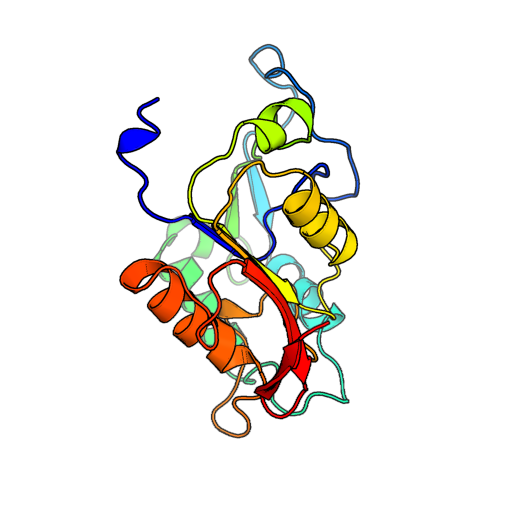.00 83.62 99 LEU A C 1
ATOM 725 O O . LEU A 1 99 ? -10.381 10.903 -10.102 1.00 83.62 99 LEU A O 1
ATOM 729 N N . TRP A 1 100 ? -11.520 9.347 -8.956 1.00 88.56 100 TRP A N 1
ATOM 730 C CA . TRP A 1 100 ? -12.579 10.219 -8.454 1.00 88.56 100 TRP A CA 1
ATOM 731 C C . TRP A 1 100 ? -13.220 9.585 -7.220 1.00 88.56 100 TRP A C 1
ATOM 733 O O . TRP A 1 100 ? -13.172 8.370 -7.020 1.00 88.56 100 TRP A O 1
ATOM 743 N N . GLY A 1 101 ? -13.822 10.412 -6.377 1.00 90.88 101 GLY A N 1
ATOM 744 C CA . GLY A 1 101 ? -14.618 10.000 -5.232 1.00 90.88 101 GLY A CA 1
ATOM 745 C C . GLY A 1 101 ? -13.831 9.440 -4.046 1.00 90.88 101 GLY A C 1
ATOM 746 O O . GLY A 1 101 ? -14.367 9.437 -2.947 1.00 90.88 101 GLY A O 1
ATOM 747 N N . TRP A 1 102 ? -12.575 9.014 -4.183 1.00 92.00 102 TRP A N 1
ATOM 748 C CA . TRP A 1 102 ? -11.770 8.591 -3.030 1.00 92.00 102 TRP A CA 1
ATOM 749 C C . TRP A 1 102 ? -11.130 9.785 -2.308 1.00 92.00 102 TRP A C 1
ATOM 751 O O . TRP A 1 102 ? -9.947 10.089 -2.442 1.00 92.00 102 TRP A O 1
ATOM 761 N N . ASN A 1 103 ? -11.977 10.522 -1.591 1.00 91.44 103 ASN A N 1
ATOM 762 C CA . ASN A 1 103 ? -11.649 11.757 -0.887 1.00 91.44 103 ASN A CA 1
ATOM 763 C C . ASN A 1 103 ? -12.558 11.936 0.347 1.00 91.44 103 ASN A C 1
ATOM 765 O O . ASN A 1 103 ? -13.469 11.132 0.571 1.00 91.44 103 ASN A O 1
ATOM 769 N N . LYS A 1 104 ? -12.354 13.016 1.114 1.00 91.44 104 LYS A N 1
ATOM 770 C CA . LYS A 1 104 ? -13.103 13.310 2.352 1.00 91.44 104 LYS A CA 1
ATOM 771 C C . LYS A 1 104 ? -14.606 13.174 2.216 1.00 91.44 104 LYS A C 1
ATOM 773 O O . LYS A 1 104 ? -15.237 12.582 3.083 1.00 91.44 104 LYS A O 1
ATOM 778 N N . LYS A 1 105 ? -15.181 13.687 1.126 1.00 91.75 105 LYS A N 1
ATOM 779 C CA . LYS A 1 105 ? -16.632 13.684 0.916 1.00 91.75 105 LYS A CA 1
ATOM 780 C C . LYS A 1 105 ? -17.223 12.278 0.967 1.00 91.75 105 LYS A C 1
ATOM 782 O O . LYS A 1 105 ? -18.349 12.132 1.420 1.00 91.75 105 LYS A O 1
ATOM 787 N N . ASN A 1 106 ? -16.483 11.262 0.524 1.00 91.06 106 ASN A N 1
ATOM 788 C CA . ASN A 1 106 ? -16.968 9.883 0.533 1.00 91.06 106 ASN A CA 1
ATOM 789 C C . ASN A 1 106 ? -16.339 9.026 1.639 1.00 91.06 106 ASN A C 1
ATOM 791 O O . ASN A 1 106 ? -16.999 8.107 2.119 1.00 91.06 106 ASN A O 1
ATOM 795 N N . ALA A 1 107 ? -15.110 9.317 2.079 1.00 92.81 107 ALA A N 1
ATOM 796 C CA . ALA A 1 107 ? -14.457 8.568 3.156 1.00 92.81 107 ALA A CA 1
ATOM 797 C C . ALA A 1 107 ? -15.238 8.651 4.477 1.00 92.81 107 ALA A C 1
ATOM 799 O O . ALA A 1 107 ? -15.393 7.635 5.151 1.00 92.81 107 ALA A O 1
ATOM 800 N N . VAL A 1 108 ? -15.856 9.801 4.775 1.00 95.00 108 VAL A N 1
ATOM 801 C CA . VAL A 1 108 ? -16.739 9.986 5.947 1.00 95.00 108 VAL A CA 1
ATOM 802 C C . VAL A 1 108 ? -17.974 9.079 5.959 1.00 95.00 108 VAL A C 1
ATOM 804 O O . VAL A 1 108 ? -18.692 9.026 6.952 1.00 95.00 108 VAL A O 1
ATOM 807 N N . HIS A 1 109 ? -18.253 8.359 4.872 1.00 93.38 109 HIS A N 1
ATOM 808 C CA . HIS A 1 109 ? -19.346 7.391 4.793 1.00 93.38 109 HIS A CA 1
ATOM 809 C C . HIS A 1 109 ? -18.871 5.935 4.911 1.00 93.38 109 HIS A C 1
ATOM 811 O O . HIS A 1 109 ? -19.695 5.020 4.914 1.00 93.38 109 HIS A O 1
ATOM 817 N N . VAL A 1 110 ? -17.561 5.696 5.013 1.00 93.06 110 VAL A N 1
ATOM 818 C CA . VAL A 1 110 ? -16.994 4.357 5.197 1.00 93.06 110 VAL A CA 1
ATOM 819 C C . VAL A 1 110 ? -17.144 3.950 6.658 1.00 93.06 110 VAL A C 1
ATOM 821 O O . VAL A 1 110 ? -16.416 4.436 7.518 1.00 93.06 110 VAL A O 1
ATOM 824 N N . THR A 1 111 ? -18.086 3.048 6.931 1.00 95.38 111 THR A N 1
ATOM 825 C CA . THR A 1 111 ? -18.331 2.468 8.264 1.00 95.38 111 THR A CA 1
ATOM 826 C C . THR A 1 111 ? -17.807 1.037 8.413 1.00 95.38 111 THR A C 1
ATOM 828 O O . THR A 1 111 ? -17.823 0.489 9.512 1.00 95.38 111 THR A O 1
ATOM 831 N N . THR A 1 112 ? -17.352 0.423 7.318 1.00 95.19 112 THR A N 1
ATOM 832 C CA . THR A 1 112 ? -16.764 -0.921 7.306 1.00 95.19 112 THR A CA 1
ATOM 833 C C . THR A 1 112 ? -15.433 -0.938 8.071 1.00 95.19 112 THR A C 1
ATOM 835 O O . THR A 1 112 ? -14.630 -0.023 7.866 1.00 95.19 112 THR A O 1
ATOM 838 N N . PRO A 1 113 ? -15.153 -1.974 8.892 1.00 97.19 113 PRO A N 1
ATOM 839 C CA . PRO A 1 113 ? -13.853 -2.160 9.524 1.00 97.19 113 PRO A CA 1
ATOM 840 C C . PRO A 1 113 ? -12.692 -2.029 8.534 1.00 97.19 113 PRO A C 1
ATOM 842 O O . PRO A 1 113 ? -12.656 -2.710 7.508 1.00 97.19 113 PRO A O 1
ATOM 845 N N . ILE A 1 114 ? -11.735 -1.163 8.849 1.00 97.50 114 ILE A N 1
ATOM 846 C CA . ILE A 1 114 ? -10.646 -0.763 7.959 1.00 97.50 114 ILE A CA 1
ATOM 847 C C . ILE A 1 114 ? -9.275 -0.833 8.646 1.00 97.50 114 ILE A C 1
ATOM 849 O O . ILE A 1 114 ? -9.050 -0.211 9.681 1.00 97.50 114 ILE A O 1
ATOM 853 N N . LEU A 1 115 ? -8.351 -1.572 8.039 1.00 98.25 115 LEU A N 1
ATOM 854 C CA . LEU A 1 115 ? -6.927 -1.538 8.357 1.00 98.25 115 LEU A CA 1
ATOM 855 C C . LEU A 1 115 ? -6.207 -0.704 7.303 1.00 98.25 115 LEU A C 1
ATOM 857 O O . LEU A 1 115 ? -6.418 -0.897 6.106 1.00 98.25 115 LEU A O 1
ATOM 861 N N . ILE A 1 116 ? -5.338 0.188 7.755 1.00 98.19 116 ILE A N 1
ATOM 862 C CA . ILE A 1 116 ? -4.499 1.038 6.924 1.00 98.19 116 ILE A CA 1
ATOM 863 C C . ILE A 1 116 ? -3.039 0.724 7.248 1.00 98.19 116 ILE A C 1
ATOM 865 O O . ILE A 1 116 ? -2.620 0.800 8.401 1.00 98.19 116 ILE A O 1
ATOM 869 N N . LEU A 1 117 ? -2.271 0.359 6.230 1.00 97.75 117 LEU A N 1
ATOM 870 C CA . LEU A 1 117 ? -0.850 0.048 6.305 1.00 97.75 117 LEU A CA 1
ATOM 871 C C . LEU A 1 117 ? -0.073 1.152 5.587 1.00 97.75 117 LEU A C 1
ATOM 873 O O . LEU A 1 117 ? -0.278 1.381 4.394 1.00 97.75 117 LEU A O 1
ATOM 877 N N . SER A 1 118 ? 0.827 1.812 6.310 1.00 96.88 118 SER A N 1
ATOM 878 C CA . SER A 1 118 ? 1.634 2.919 5.802 1.00 96.88 118 SER A CA 1
ATOM 879 C C . SER A 1 118 ? 3.115 2.658 6.038 1.00 96.88 118 SER A C 1
ATOM 881 O O . SER A 1 118 ? 3.546 2.459 7.176 1.00 96.88 118 SER A O 1
ATOM 883 N N . GLY A 1 119 ? 3.910 2.703 4.972 1.00 96.38 119 GLY A N 1
ATOM 884 C CA . GLY A 1 119 ? 5.364 2.700 5.066 1.00 96.38 119 GLY A CA 1
ATOM 885 C C . GLY A 1 119 ? 5.909 4.097 5.366 1.00 96.38 119 GLY A C 1
ATOM 886 O O . GLY A 1 119 ? 5.490 5.071 4.747 1.00 96.38 119 GLY A O 1
ATOM 887 N N . LEU A 1 120 ? 6.846 4.218 6.310 1.00 97.12 120 LEU A N 1
ATOM 888 C CA . LEU A 1 120 ? 7.486 5.503 6.629 1.00 97.12 120 LEU A CA 1
ATOM 889 C C . LEU A 1 120 ? 8.509 5.957 5.571 1.00 97.12 120 LEU A C 1
ATOM 891 O O . LEU A 1 120 ? 8.922 7.113 5.591 1.00 97.12 120 LEU A O 1
ATOM 895 N N . LEU A 1 121 ? 8.917 5.066 4.663 1.00 96.75 121 LEU A N 1
ATOM 896 C CA . LEU A 1 121 ? 9.747 5.378 3.495 1.00 96.75 121 LEU A CA 1
ATOM 897 C C . LEU A 1 121 ? 8.913 5.531 2.211 1.00 96.75 121 LEU A C 1
ATOM 899 O O . LEU A 1 121 ? 9.493 5.677 1.138 1.00 96.75 121 LEU A O 1
ATOM 903 N N . ASP A 1 122 ? 7.576 5.479 2.294 1.00 95.00 122 ASP A N 1
ATOM 904 C CA . ASP A 1 122 ? 6.701 5.661 1.132 1.00 95.00 122 ASP A CA 1
ATOM 905 C C . ASP A 1 122 ? 6.751 7.116 0.632 1.00 95.00 122 ASP A C 1
ATOM 907 O O . ASP A 1 122 ? 6.366 8.054 1.338 1.00 95.00 122 ASP A O 1
ATOM 911 N N . THR A 1 123 ? 7.230 7.300 -0.600 1.00 92.81 123 THR A N 1
ATOM 912 C CA . THR A 1 123 ? 7.302 8.604 -1.281 1.00 92.81 123 THR A CA 1
ATOM 913 C C . THR A 1 123 ? 6.196 8.815 -2.318 1.00 92.81 123 THR A C 1
ATOM 915 O O . THR A 1 123 ? 6.099 9.896 -2.900 1.00 92.81 123 THR A O 1
ATOM 918 N N . GLN A 1 124 ? 5.351 7.810 -2.554 1.00 89.88 124 GLN A N 1
ATOM 919 C CA . GLN A 1 124 ? 4.252 7.848 -3.521 1.00 89.88 124 GLN A CA 1
ATOM 920 C C . GLN A 1 124 ? 2.918 8.145 -2.840 1.00 89.88 124 GLN A C 1
ATOM 922 O O . GLN A 1 124 ? 2.142 8.960 -3.338 1.00 89.88 124 GLN A O 1
ATOM 927 N N . VAL A 1 125 ? 2.671 7.518 -1.689 1.00 91.62 125 VAL A N 1
ATOM 928 C CA . VAL A 1 125 ? 1.509 7.758 -0.834 1.00 91.62 125 VAL A CA 1
ATOM 929 C C . VAL A 1 125 ? 2.006 8.060 0.571 1.00 91.62 125 VAL A C 1
ATOM 931 O O . VAL A 1 125 ? 2.310 7.182 1.372 1.00 91.62 125 VAL A O 1
ATOM 934 N N . LEU A 1 126 ? 2.115 9.352 0.860 1.00 91.81 126 LEU A N 1
ATOM 935 C CA . LEU A 1 126 ? 2.724 9.818 2.098 1.00 91.81 126 LEU A CA 1
ATOM 936 C C . LEU A 1 126 ? 1.913 9.369 3.318 1.00 91.81 126 LEU A C 1
ATOM 938 O O . LEU A 1 126 ? 0.684 9.450 3.326 1.00 91.81 126 LEU A O 1
ATOM 942 N N . THR A 1 127 ? 2.606 9.030 4.407 1.00 93.81 127 THR A N 1
ATOM 943 C CA . THR A 1 127 ? 1.969 8.633 5.680 1.00 93.81 127 THR A CA 1
ATOM 944 C C . THR A 1 127 ? 0.963 9.670 6.194 1.00 93.81 127 THR A C 1
ATOM 946 O O . THR A 1 127 ? -0.047 9.314 6.797 1.00 93.81 127 THR A O 1
ATOM 949 N N . ALA A 1 128 ? 1.188 10.959 5.920 1.00 92.88 128 ALA A N 1
ATOM 950 C CA . ALA A 1 128 ? 0.247 12.020 6.275 1.00 92.88 128 ALA A CA 1
ATOM 951 C C . ALA A 1 128 ? -1.126 11.859 5.591 1.00 92.88 128 ALA A C 1
ATOM 953 O O . ALA A 1 128 ? -2.149 12.184 6.190 1.00 92.88 128 ALA A O 1
ATOM 954 N N . TRP A 1 129 ? -1.170 11.341 4.360 1.00 92.38 129 TRP A N 1
ATOM 955 C CA . TRP A 1 129 ? -2.420 11.099 3.634 1.00 92.38 129 TRP A CA 1
ATOM 956 C C . TRP A 1 129 ? -3.160 9.878 4.183 1.00 92.38 129 TRP A C 1
ATOM 958 O O . TRP A 1 129 ? -4.381 9.912 4.312 1.00 92.38 129 TRP A O 1
ATOM 968 N N . GLU A 1 130 ? -2.434 8.835 4.584 1.00 94.69 130 GLU A N 1
ATOM 969 C CA . GLU A 1 130 ? -3.012 7.668 5.264 1.00 94.69 130 GLU A CA 1
ATOM 970 C C . GLU A 1 130 ? -3.555 8.023 6.655 1.00 94.69 130 GLU A C 1
ATOM 972 O O . GLU A 1 130 ? -4.631 7.568 7.044 1.00 94.69 130 GLU A O 1
ATOM 977 N N . GLN A 1 131 ? -2.865 8.901 7.390 1.00 95.62 131 GLN A N 1
ATOM 978 C CA . GLN A 1 131 ? -3.381 9.436 8.650 1.00 95.62 131 GLN A CA 1
ATOM 979 C C . GLN A 1 131 ? -4.644 10.272 8.433 1.00 95.62 131 GLN A C 1
ATOM 981 O O . GLN A 1 131 ? -5.622 10.106 9.158 1.00 95.62 131 GLN A O 1
ATOM 986 N N . GLN A 1 132 ? -4.681 11.089 7.379 1.00 94.75 132 GLN A N 1
ATOM 987 C CA . GLN A 1 132 ? -5.892 11.820 7.021 1.00 94.75 132 GLN A CA 1
ATOM 988 C C . GLN A 1 132 ? -7.057 10.870 6.684 1.00 94.75 132 GLN A C 1
ATOM 990 O O . GLN A 1 132 ? -8.188 11.119 7.101 1.00 94.75 132 GLN A O 1
ATOM 995 N N . LEU A 1 133 ? -6.801 9.768 5.968 1.00 95.31 133 LEU A N 1
ATOM 996 C CA . LEU A 1 133 ? -7.812 8.738 5.716 1.00 95.31 133 LEU A CA 1
ATOM 997 C C . LEU A 1 133 ? -8.326 8.143 7.032 1.00 95.31 133 LEU A C 1
ATOM 999 O O . LEU A 1 133 ? -9.538 8.066 7.232 1.00 95.31 133 LEU A O 1
ATOM 1003 N N . TYR A 1 134 ? -7.418 7.750 7.929 1.00 97.25 134 TYR A N 1
ATOM 1004 C CA . TYR A 1 134 ? -7.762 7.220 9.247 1.00 97.25 134 TYR A CA 1
ATOM 1005 C C . TYR A 1 134 ? -8.664 8.184 10.026 1.00 97.25 134 TYR A C 1
ATOM 1007 O O . TYR A 1 134 ? -9.686 7.765 10.572 1.00 97.25 134 TYR A O 1
ATOM 1015 N N . ASP A 1 135 ? -8.333 9.473 10.048 1.00 96.75 135 ASP A N 1
ATOM 1016 C CA . ASP A 1 135 ? -9.102 10.486 10.771 1.00 96.75 135 ASP A CA 1
ATOM 1017 C C . ASP A 1 135 ? -10.503 10.681 10.175 1.00 96.75 135 ASP A C 1
ATOM 1019 O O . ASP A 1 135 ? -11.474 10.872 10.910 1.00 96.75 135 ASP A O 1
ATOM 1023 N N . GLU A 1 136 ? -10.627 10.598 8.848 1.00 95.88 136 GLU A N 1
ATOM 1024 C CA . GLU A 1 136 ? -11.845 10.972 8.129 1.00 95.88 136 GLU A CA 1
ATOM 1025 C C . GLU A 1 136 ? -12.838 9.820 7.923 1.00 95.88 136 GLU A C 1
ATOM 1027 O O . GLU A 1 136 ? -14.023 10.090 7.730 1.00 95.88 136 GLU A O 1
ATOM 1032 N N . VAL A 1 137 ? -12.425 8.549 8.002 1.00 96.31 137 VAL A N 1
ATOM 1033 C CA . VAL A 1 137 ? -13.371 7.420 7.924 1.00 96.31 137 VAL A CA 1
ATOM 1034 C C . VAL A 1 137 ? -14.241 7.293 9.178 1.00 96.31 137 VAL A C 1
ATOM 1036 O O . VAL A 1 137 ? -13.774 7.423 10.315 1.00 96.31 137 VAL A O 1
ATOM 1039 N N . ALA A 1 138 ? -15.519 6.971 8.963 1.00 96.50 138 ALA A N 1
ATOM 1040 C CA . ALA A 1 138 ? -16.534 6.838 10.013 1.00 96.50 138 ALA A CA 1
ATOM 1041 C C . ALA A 1 138 ? -16.574 5.455 10.687 1.00 96.50 138 ALA A C 1
ATOM 1043 O O . ALA A 1 138 ? -17.423 5.213 11.547 1.00 96.50 138 ALA A O 1
ATOM 1044 N N . SER A 1 139 ? -15.688 4.533 10.305 1.00 96.69 139 SER A N 1
ATOM 1045 C CA . SER A 1 139 ? -15.608 3.217 10.931 1.00 96.69 139 SER A CA 1
ATOM 1046 C C . SER A 1 139 ? -15.244 3.342 12.409 1.00 96.69 139 SER A C 1
ATOM 1048 O O . SER A 1 139 ? -14.281 4.015 12.776 1.00 96.69 139 SER A O 1
ATOM 1050 N N . THR A 1 140 ? -15.986 2.636 13.260 1.00 96.38 140 THR A N 1
ATOM 1051 C CA . THR A 1 140 ? -15.665 2.487 14.686 1.00 96.38 140 THR A CA 1
ATOM 1052 C C . THR A 1 140 ? -14.561 1.456 14.927 1.00 96.38 140 THR A C 1
ATOM 1054 O O . THR A 1 140 ? -13.959 1.441 15.999 1.00 96.38 140 THR A O 1
ATOM 1057 N N . LYS A 1 141 ? -14.273 0.613 13.926 1.00 97.69 141 LYS A N 1
ATOM 1058 C CA . LYS A 1 141 ? -13.136 -0.310 13.902 1.00 97.69 141 LYS A CA 1
ATOM 1059 C C . LYS A 1 141 ? -12.158 0.133 12.823 1.00 97.69 141 LYS A C 1
ATOM 1061 O O . LYS A 1 141 ? -12.348 -0.160 11.640 1.00 97.69 141 LYS A O 1
ATOM 1066 N N . LYS A 1 142 ? -11.146 0.896 13.213 1.00 98.19 142 LYS A N 1
ATOM 1067 C CA . LYS A 1 142 ? -10.141 1.415 12.286 1.00 98.19 142 LYS A CA 1
ATOM 1068 C C . LYS A 1 142 ? -8.763 1.378 12.908 1.00 98.19 142 LYS A C 1
ATOM 1070 O O . LYS A 1 142 ? -8.582 1.886 14.007 1.00 98.19 142 LYS A O 1
ATOM 1075 N N . VAL A 1 143 ? -7.803 0.795 12.208 1.00 98.62 143 VAL A N 1
ATOM 1076 C CA . VAL A 1 143 ? -6.409 0.749 12.649 1.00 98.62 143 VAL A CA 1
ATOM 1077 C C . VAL A 1 143 ? -5.516 1.343 11.572 1.00 98.62 143 VAL A C 1
ATOM 1079 O O . VAL A 1 143 ? -5.673 1.014 10.400 1.00 98.62 143 VAL A O 1
ATOM 1082 N N . LEU A 1 144 ? -4.573 2.193 11.973 1.00 98.56 144 LEU A N 1
ATOM 1083 C CA . LEU A 1 144 ? -3.455 2.630 11.139 1.00 98.56 144 LEU A CA 1
ATOM 1084 C C . LEU A 1 144 ? -2.157 2.052 11.699 1.00 98.56 144 LEU A C 1
ATOM 1086 O O . LEU A 1 144 ? -1.854 2.233 12.874 1.00 98.56 144 LEU A O 1
ATOM 1090 N N . ILE A 1 145 ? -1.377 1.392 10.851 1.00 98.44 145 ILE A N 1
ATOM 1091 C CA . ILE A 1 145 ? -0.049 0.881 11.179 1.00 98.44 145 ILE A CA 1
ATOM 1092 C C . ILE A 1 145 ? 0.983 1.676 10.382 1.00 98.44 145 ILE A C 1
ATOM 1094 O O . ILE A 1 145 ? 0.975 1.654 9.151 1.00 98.44 145 ILE A O 1
ATOM 1098 N N . LYS A 1 146 ? 1.883 2.356 11.090 1.00 98.12 146 LYS A N 1
ATOM 1099 C CA . LYS A 1 146 ? 3.030 3.083 10.543 1.00 98.12 146 LYS A CA 1
ATOM 1100 C C . LYS A 1 146 ? 4.283 2.232 10.712 1.00 98.12 146 LYS A C 1
ATOM 1102 O O . LYS A 1 146 ? 4.700 1.941 11.831 1.00 98.12 146 LYS A O 1
ATOM 1107 N N . MET A 1 147 ? 4.876 1.807 9.606 1.00 97.50 147 MET A N 1
ATOM 1108 C CA . MET A 1 147 ? 5.983 0.855 9.601 1.00 97.50 147 MET A CA 1
ATOM 1109 C C . MET A 1 147 ? 7.291 1.570 9.273 1.00 97.50 147 MET A C 1
ATOM 1111 O O . MET A 1 147 ? 7.466 2.097 8.171 1.00 97.50 147 MET A O 1
ATOM 1115 N N . ALA A 1 148 ? 8.234 1.571 10.217 1.00 96.88 148 ALA A N 1
ATOM 1116 C CA . ALA A 1 148 ? 9.615 1.939 9.926 1.00 96.88 148 ALA A CA 1
ATOM 1117 C C . ALA A 1 148 ? 10.167 1.047 8.811 1.00 96.88 148 ALA A C 1
ATOM 1119 O O . ALA A 1 148 ? 9.684 -0.058 8.616 1.00 96.88 148 ALA A O 1
ATOM 1120 N N . CYS A 1 149 ? 11.174 1.509 8.075 1.00 96.50 149 CYS A N 1
ATOM 1121 C CA . CYS A 1 149 ? 11.831 0.721 7.029 1.00 96.50 149 CYS A CA 1
ATOM 1122 C C . CYS A 1 149 ? 10.946 0.175 5.894 1.00 96.50 149 CYS A C 1
ATOM 1124 O O . CYS A 1 149 ? 11.462 -0.572 5.076 1.00 96.50 149 CYS A O 1
ATOM 1126 N N . ALA A 1 150 ? 9.670 0.552 5.810 1.00 96.50 150 ALA A N 1
ATOM 1127 C CA . ALA A 1 150 ? 8.751 0.111 4.769 1.00 96.50 150 ALA A CA 1
ATOM 1128 C C . ALA A 1 150 ? 8.510 1.211 3.734 1.00 96.50 150 ALA A C 1
ATOM 1130 O O . ALA A 1 150 ? 8.265 2.358 4.111 1.00 96.50 150 ALA A O 1
ATOM 1131 N N . SER A 1 151 ? 8.570 0.859 2.450 1.00 95.88 151 SER A N 1
ATOM 1132 C CA . SER A 1 151 ? 8.279 1.757 1.325 1.00 95.88 151 SER A CA 1
ATOM 1133 C C . SER A 1 151 ? 6.858 1.574 0.788 1.00 95.88 151 SER A C 1
ATOM 1135 O O . SER A 1 151 ? 6.080 0.774 1.310 1.00 95.88 151 SER A O 1
ATOM 1137 N N . HIS A 1 152 ? 6.546 2.241 -0.327 1.00 95.31 152 HIS A N 1
ATOM 1138 C CA . HIS A 1 152 ? 5.352 1.967 -1.131 1.00 95.31 152 HIS A CA 1
ATOM 1139 C C . HIS A 1 152 ? 5.205 0.499 -1.558 1.00 95.31 152 HIS A C 1
ATOM 1141 O O . HIS A 1 152 ? 4.128 0.050 -1.941 1.00 95.31 152 HIS A O 1
ATOM 1147 N N . PHE A 1 153 ? 6.292 -0.269 -1.521 1.00 94.50 153 PHE A N 1
ATOM 1148 C CA . PHE A 1 153 ? 6.335 -1.663 -1.935 1.00 94.50 153 PHE A CA 1
ATOM 1149 C C . PHE A 1 153 ? 6.343 -2.629 -0.746 1.00 94.50 153 PHE A C 1
ATOM 1151 O O . PHE A 1 153 ? 6.696 -3.788 -0.937 1.00 94.50 153 PHE A O 1
ATOM 1158 N N . ALA A 1 154 ? 5.930 -2.209 0.460 1.00 94.44 154 ALA A N 1
ATOM 1159 C CA . ALA A 1 154 ? 6.071 -3.001 1.692 1.00 94.44 154 ALA A CA 1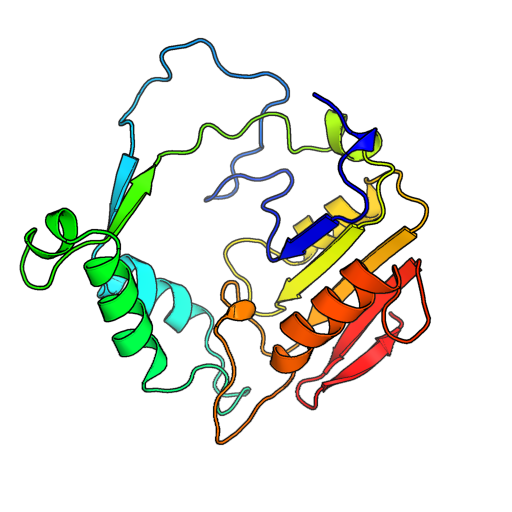
ATOM 1160 C C . ALA A 1 154 ? 5.544 -4.444 1.616 1.00 94.44 154 ALA A C 1
ATOM 1162 O O . ALA A 1 154 ? 6.090 -5.332 2.261 1.00 94.44 154 ALA A O 1
ATOM 1163 N N . LEU A 1 155 ? 4.517 -4.697 0.799 1.00 92.06 155 LEU A N 1
ATOM 1164 C CA . LEU A 1 155 ? 3.993 -6.039 0.504 1.00 92.06 155 LEU A CA 1
ATOM 1165 C C . LEU A 1 155 ? 5.050 -7.013 -0.051 1.00 92.06 155 LEU A C 1
ATOM 1167 O O . LEU A 1 155 ? 4.935 -8.222 0.139 1.00 92.06 155 LEU A O 1
ATOM 1171 N N . LEU A 1 156 ? 6.016 -6.480 -0.793 1.00 92.69 156 LEU A N 1
ATOM 1172 C CA . LEU A 1 156 ? 7.045 -7.194 -1.547 1.00 92.69 156 LEU A CA 1
ATOM 1173 C C . LEU A 1 156 ? 8.421 -7.103 -0.867 1.00 92.69 156 LEU A C 1
ATOM 1175 O O . LEU A 1 156 ? 9.398 -7.646 -1.378 1.00 92.69 156 LEU A O 1
ATOM 1179 N N . GLU A 1 157 ? 8.502 -6.369 0.240 1.00 93.81 157 GLU A N 1
ATOM 1180 C CA . GLU A 1 157 ? 9.719 -6.132 1.006 1.00 93.81 157 GLU A CA 1
ATOM 1181 C C . GLU A 1 157 ? 9.973 -7.229 2.045 1.00 93.81 157 GLU A C 1
ATOM 1183 O O . GLU A 1 157 ? 9.098 -8.020 2.404 1.00 93.81 157 GLU A O 1
ATOM 1188 N N . GLY A 1 158 ? 11.207 -7.251 2.538 1.00 89.94 158 GLY A N 1
ATOM 1189 C CA . GLY A 1 158 ? 11.761 -8.312 3.363 1.00 89.94 158 GLY A CA 1
ATOM 1190 C C . GLY A 1 158 ? 12.690 -9.223 2.566 1.00 89.94 158 GLY A C 1
ATOM 1191 O O . GLY A 1 158 ? 12.664 -9.290 1.336 1.00 89.94 158 GLY A O 1
ATOM 1192 N N . SER A 1 159 ? 13.550 -9.926 3.293 1.00 86.75 159 SER A N 1
ATOM 1193 C CA . SER A 1 159 ? 14.493 -10.888 2.734 1.00 86.75 159 SER A CA 1
ATOM 1194 C C . SER A 1 159 ? 14.698 -12.053 3.693 1.00 86.75 159 SER A C 1
ATOM 1196 O O . SER A 1 159 ? 14.330 -12.002 4.869 1.00 86.75 159 SER A O 1
ATOM 1198 N N . THR A 1 160 ? 15.349 -13.104 3.205 1.00 80.31 160 THR A N 1
ATOM 1199 C CA . THR A 1 160 ? 15.747 -14.245 4.046 1.00 80.31 160 THR A CA 1
ATOM 1200 C C . THR A 1 160 ? 16.783 -13.874 5.114 1.00 80.31 160 THR A C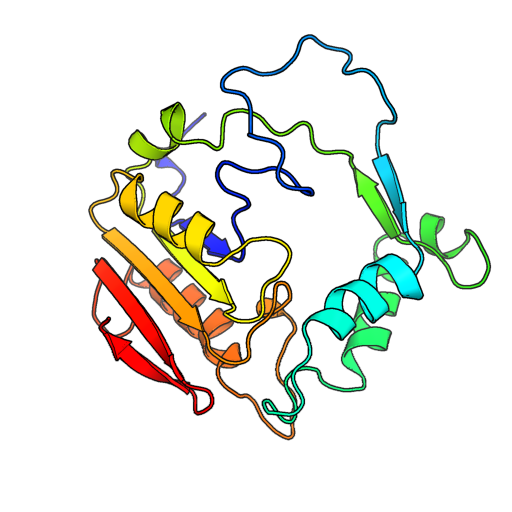 1
ATOM 1202 O O . THR A 1 160 ? 16.883 -14.555 6.132 1.00 80.31 160 THR A O 1
ATOM 1205 N N . LEU A 1 161 ? 17.533 -12.786 4.907 1.00 80.69 161 LEU A N 1
ATOM 1206 C CA . LEU A 1 161 ? 18.531 -12.276 5.851 1.00 80.69 161 LEU A CA 1
ATOM 1207 C C . LEU A 1 161 ? 17.905 -11.412 6.948 1.00 80.69 161 LEU A C 1
ATOM 1209 O O . LEU A 1 161 ? 18.397 -11.381 8.075 1.00 80.69 161 LEU A O 1
ATOM 1213 N N . TRP A 1 162 ? 16.828 -10.705 6.615 1.00 85.12 162 TRP A N 1
ATOM 1214 C CA . TRP A 1 162 ? 16.107 -9.841 7.535 1.00 85.12 162 TRP A CA 1
ATOM 1215 C C . TRP A 1 162 ? 14.664 -9.671 7.073 1.00 85.12 162 TRP A C 1
ATOM 1217 O O . TRP A 1 162 ? 14.384 -9.119 6.008 1.00 85.12 162 TRP A O 1
ATOM 1227 N N . ALA A 1 163 ? 13.746 -10.129 7.917 1.00 78.88 163 ALA A N 1
ATOM 1228 C CA . ALA A 1 163 ? 12.315 -9.957 7.718 1.00 78.88 163 ALA A CA 1
ATOM 1229 C C . ALA A 1 163 ? 11.850 -8.520 8.016 1.00 78.88 163 ALA A C 1
ATOM 1231 O O . ALA A 1 163 ? 10.838 -8.070 7.477 1.00 78.88 163 ALA A O 1
ATOM 1232 N N . GLY A 1 164 ? 12.584 -7.813 8.885 1.00 83.62 164 GLY A N 1
ATOM 1233 C CA . GLY A 1 164 ? 12.250 -6.466 9.327 1.00 83.62 164 GLY A CA 1
ATOM 1234 C C . GLY A 1 164 ? 10.801 -6.321 9.802 1.00 83.62 164 GLY A C 1
ATOM 1235 O O . GLY A 1 164 ? 10.203 -7.280 10.299 1.00 83.62 164 GLY A O 1
ATOM 1236 N N . PRO A 1 165 ? 10.210 -5.130 9.640 1.00 90.25 165 PRO A N 1
ATOM 1237 C CA . PRO A 1 165 ? 8.806 -4.891 9.956 1.00 90.25 165 PRO A CA 1
ATOM 1238 C C . PRO A 1 165 ? 7.838 -5.415 8.885 1.00 90.25 165 PRO A C 1
ATOM 1240 O O . PRO A 1 165 ? 6.631 -5.382 9.097 1.00 90.25 165 PRO A O 1
ATOM 1243 N N . HIS A 1 166 ? 8.324 -5.913 7.745 1.00 89.25 166 HIS A N 1
ATOM 1244 C CA . HIS A 1 166 ? 7.489 -6.226 6.577 1.00 89.25 166 HIS A CA 1
ATOM 1245 C C . HIS A 1 166 ? 6.574 -7.437 6.784 1.00 89.25 166 HIS A C 1
ATOM 1247 O O . HIS A 1 166 ? 5.495 -7.506 6.200 1.00 89.25 166 HIS A O 1
ATOM 1253 N N . THR A 1 167 ? 6.940 -8.345 7.694 1.00 87.12 167 THR A N 1
ATOM 1254 C CA . THR A 1 167 ? 6.068 -9.465 8.097 1.00 87.12 167 THR A CA 1
ATOM 1255 C C . THR A 1 167 ? 4.753 -9.005 8.725 1.00 87.12 167 THR A C 1
ATOM 1257 O O . THR A 1 167 ? 3.761 -9.735 8.664 1.00 87.12 167 THR A O 1
ATOM 1260 N N . ILE A 1 168 ? 4.709 -7.777 9.264 1.00 92.50 168 ILE A N 1
ATOM 1261 C CA . ILE A 1 168 ? 3.474 -7.171 9.767 1.00 92.50 168 ILE A CA 1
ATOM 1262 C C . ILE A 1 168 ? 2.445 -6.993 8.653 1.00 92.50 168 ILE A C 1
ATOM 1264 O O . ILE A 1 168 ? 1.255 -7.120 8.924 1.00 92.50 168 ILE A O 1
ATOM 1268 N N . VAL A 1 169 ? 2.853 -6.773 7.399 1.00 93.81 169 VAL A N 1
ATOM 1269 C CA . VAL A 1 169 ? 1.901 -6.607 6.291 1.00 93.81 169 VAL A CA 1
ATOM 1270 C C . VAL A 1 169 ? 1.017 -7.847 6.156 1.00 93.81 169 VAL A C 1
ATOM 1272 O O . VAL A 1 169 ? -0.208 -7.719 6.100 1.00 93.81 169 VAL A O 1
ATOM 1275 N N . GLN A 1 170 ? 1.604 -9.051 6.146 1.00 91.75 170 GLN A N 1
ATOM 1276 C CA . GLN A 1 170 ? 0.818 -10.279 6.002 1.00 91.75 170 GLN A CA 1
ATOM 1277 C C . GLN A 1 170 ? 0.082 -10.651 7.295 1.00 91.75 170 GLN A C 1
ATOM 1279 O O . GLN A 1 170 ? -1.103 -10.987 7.229 1.00 91.75 170 GLN A O 1
ATOM 1284 N N . SER A 1 171 ? 0.738 -10.572 8.461 1.00 93.31 171 SER A N 1
ATOM 1285 C CA . SER A 1 171 ? 0.104 -10.957 9.730 1.00 93.31 171 SER A CA 1
ATOM 1286 C C . SER A 1 171 ? -1.036 -10.014 10.118 1.00 93.31 171 SER A C 1
ATOM 1288 O O . SER A 1 171 ? -2.133 -10.490 10.395 1.00 93.31 171 SER A O 1
ATOM 1290 N N . ALA A 1 172 ? -0.851 -8.693 10.019 1.00 96.25 172 ALA A N 1
ATOM 1291 C CA . ALA A 1 172 ? -1.911 -7.728 10.305 1.00 96.25 172 ALA A CA 1
ATOM 1292 C C . ALA A 1 172 ? -3.077 -7.846 9.318 1.00 96.25 172 ALA A C 1
ATOM 1294 O O . ALA A 1 172 ? -4.233 -7.722 9.717 1.00 96.25 172 ALA A O 1
ATOM 1295 N N . THR A 1 173 ? -2.801 -8.132 8.040 1.00 95.56 173 THR A N 1
ATOM 1296 C CA . THR A 1 173 ? -3.861 -8.401 7.056 1.00 95.56 173 THR A CA 1
ATOM 1297 C C . THR A 1 173 ? -4.687 -9.620 7.464 1.00 95.56 173 THR A C 1
ATOM 1299 O O . THR A 1 173 ? -5.917 -9.559 7.433 1.00 95.56 173 THR A O 1
ATOM 1302 N N . ALA A 1 174 ? -4.040 -10.716 7.873 1.00 94.81 174 ALA A N 1
ATOM 1303 C CA . ALA A 1 174 ? -4.734 -11.918 8.325 1.00 94.81 174 ALA A CA 1
ATOM 1304 C C . ALA A 1 174 ? -5.553 -11.657 9.600 1.00 94.81 174 ALA A C 1
ATOM 1306 O O . ALA A 1 174 ? -6.753 -11.949 9.622 1.00 94.81 174 ALA A O 1
ATOM 1307 N N . ASP A 1 175 ? -4.942 -11.040 10.614 1.00 95.50 175 ASP A N 1
ATOM 1308 C CA . ASP A 1 175 ? -5.595 -10.695 11.880 1.00 95.50 175 ASP A CA 1
ATOM 1309 C C . ASP A 1 175 ? -6.803 -9.779 11.657 1.00 95.50 175 ASP A C 1
ATOM 1311 O O . ASP A 1 175 ? -7.863 -9.973 12.258 1.00 95.50 175 ASP A O 1
ATOM 1315 N N . TRP A 1 176 ? -6.697 -8.822 10.733 1.00 97.50 176 TRP A N 1
ATOM 1316 C CA . TRP A 1 176 ? -7.794 -7.918 10.416 1.00 97.50 176 TRP A CA 1
ATOM 1317 C C . TRP A 1 176 ? -8.929 -8.603 9.663 1.00 97.50 176 TRP A C 1
ATOM 1319 O O . TRP A 1 176 ? -10.100 -8.451 10.013 1.00 97.50 176 TRP A O 1
ATOM 1329 N N . VAL A 1 177 ? -8.603 -9.381 8.629 1.00 94.81 177 VAL A N 1
ATOM 1330 C CA . VAL A 1 177 ? -9.609 -10.075 7.817 1.00 94.81 177 VAL A CA 1
ATOM 1331 C C . VAL A 1 177 ? -10.378 -11.098 8.656 1.00 94.81 177 VAL A C 1
ATOM 1333 O O . VAL A 1 177 ? -11.594 -11.224 8.487 1.00 94.81 177 VAL A O 1
ATOM 1336 N N . ILE A 1 178 ? -9.700 -11.793 9.572 1.00 92.88 178 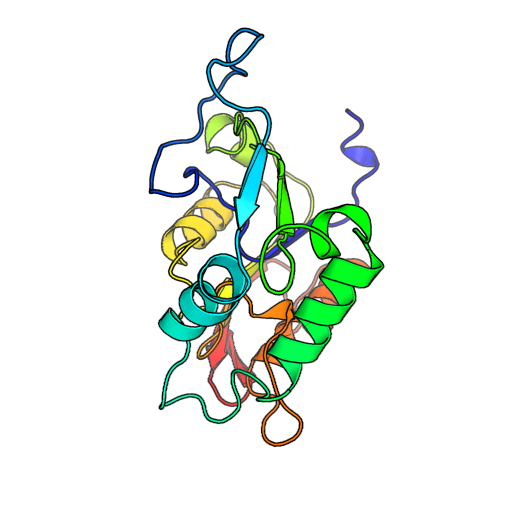ILE A N 1
ATOM 1337 C CA . ILE A 1 178 ? -10.291 -12.845 10.404 1.00 92.88 178 ILE A CA 1
ATOM 1338 C C . ILE A 1 178 ? -10.960 -12.255 11.652 1.00 92.88 178 ILE A C 1
ATOM 1340 O O . ILE A 1 178 ? -12.125 -12.560 11.921 1.00 92.88 178 ILE A O 1
ATOM 1344 N N . GLY A 1 179 ? -10.234 -11.420 12.398 1.00 92.00 179 GLY A N 1
ATOM 1345 C CA . GLY A 1 179 ? -10.581 -10.989 13.754 1.00 92.00 179 GLY A CA 1
ATOM 1346 C C . GLY A 1 179 ? -10.922 -9.507 13.920 1.00 92.00 179 GLY A C 1
ATOM 1347 O O . GLY A 1 179 ? -11.363 -9.131 15.002 1.00 92.00 179 GLY A O 1
ATOM 1348 N N . GLU A 1 180 ? -10.767 -8.672 12.885 1.00 95.12 180 GLU A N 1
ATOM 1349 C CA . GLU A 1 180 ? -11.009 -7.215 12.952 1.00 95.12 180 GLU A CA 1
ATOM 1350 C C . GLU A 1 180 ? -10.180 -6.519 14.042 1.00 95.12 180 GLU A C 1
ATOM 1352 O O . GLU A 1 180 ? -10.628 -5.563 14.683 1.00 95.12 180 GLU A O 1
ATOM 1357 N N . SER A 1 181 ? -8.975 -7.034 14.283 1.00 96.06 181 SER A N 1
ATOM 1358 C CA . SER A 1 181 ? -8.070 -6.516 15.298 1.00 96.06 181 SER A CA 1
ATOM 1359 C C . SER A 1 181 ? -6.627 -6.573 14.832 1.00 96.06 181 SER A C 1
ATOM 1361 O O . SER A 1 181 ? -6.268 -7.421 14.023 1.00 96.06 181 SER A O 1
ATOM 1363 N N . PHE A 1 182 ? -5.800 -5.710 15.400 1.00 97.12 182 PHE A N 1
ATOM 1364 C CA . PHE A 1 182 ? -4.352 -5.768 15.323 1.00 97.12 182 PHE A CA 1
ATOM 1365 C C . PHE A 1 182 ? -3.800 -5.609 16.736 1.00 97.12 182 PHE A C 1
ATOM 1367 O O . PHE A 1 182 ? -4.200 -4.693 17.454 1.00 97.12 182 PHE A O 1
ATOM 1374 N N . ASN A 1 183 ? -2.922 -6.523 17.158 1.00 94.31 183 ASN A N 1
ATOM 1375 C CA . ASN A 1 183 ? -2.370 -6.535 18.516 1.00 94.31 183 ASN A CA 1
ATOM 1376 C C . ASN A 1 183 ? -3.462 -6.451 19.614 1.00 94.31 183 ASN A C 1
ATOM 1378 O O . ASN A 1 183 ? -3.343 -5.714 20.591 1.00 94.31 183 ASN A O 1
ATOM 1382 N N . GLY A 1 184 ? -4.583 -7.156 19.406 1.00 94.38 184 GLY A N 1
ATOM 1383 C CA . GLY A 1 184 ? -5.738 -7.167 20.313 1.00 94.38 184 GLY A CA 1
ATOM 1384 C C . GLY A 1 184 ? -6.629 -5.917 20.276 1.00 94.38 184 GLY A C 1
ATOM 1385 O O . GLY A 1 184 ? -7.652 -5.889 20.957 1.00 94.38 184 GLY A O 1
ATOM 1386 N N . ALA A 1 185 ? -6.295 -4.903 19.476 1.00 97.19 185 ALA A N 1
ATOM 1387 C CA . ALA A 1 185 ? -7.069 -3.673 19.350 1.00 97.19 185 ALA A CA 1
ATOM 1388 C C . ALA A 1 185 ? -7.819 -3.611 18.014 1.00 97.19 185 ALA A C 1
ATOM 1390 O O . ALA A 1 185 ? -7.254 -3.870 16.957 1.00 97.19 185 ALA A O 1
ATOM 1391 N N . SER A 1 186 ? -9.089 -3.207 18.038 1.00 97.44 186 SER A N 1
ATOM 1392 C CA . SER A 1 186 ? -9.870 -2.927 16.822 1.00 97.44 186 SER A CA 1
ATOM 1393 C C . SER A 1 186 ? -9.842 -1.450 16.418 1.00 97.44 186 SER A C 1
ATOM 1395 O O . SER A 1 186 ? -10.478 -1.067 15.438 1.00 97.44 186 SER A O 1
ATOM 1397 N N . HIS A 1 187 ? -9.175 -0.602 17.204 1.00 98.19 187 HIS A N 1
ATOM 1398 C CA . HIS A 1 187 ? -9.073 0.832 16.974 1.00 98.19 187 HIS A CA 1
ATOM 1399 C C . HIS A 1 187 ? -7.729 1.376 17.466 1.00 98.19 187 HIS A C 1
ATOM 1401 O O . HIS A 1 187 ? -7.300 1.005 18.559 1.00 98.19 187 HIS A O 1
ATOM 1407 N N . GLY A 1 188 ? -7.100 2.273 16.707 1.00 98.19 188 GLY A N 1
ATOM 1408 C CA . GLY A 1 188 ? -5.891 2.978 17.136 1.00 98.19 188 GLY A CA 1
ATOM 1409 C C . GLY A 1 188 ? -4.861 3.182 16.031 1.00 98.19 188 GLY A C 1
ATOM 1410 O O . GLY A 1 188 ? -4.987 2.659 14.923 1.00 98.19 188 GLY A O 1
ATOM 1411 N N . ILE A 1 189 ? -3.819 3.935 16.366 1.00 98.69 189 ILE A N 1
ATOM 1412 C CA . ILE A 1 189 ? -2.635 4.117 15.530 1.00 98.69 189 ILE A CA 1
ATOM 1413 C C . ILE A 1 189 ? -1.473 3.395 16.211 1.00 98.69 189 ILE A C 1
ATOM 1415 O O . ILE A 1 189 ? -1.291 3.510 17.424 1.00 98.69 189 ILE A O 1
ATOM 1419 N N . PHE A 1 190 ? -0.714 2.627 15.436 1.00 98.56 190 PHE A N 1
ATOM 1420 C CA . PHE A 1 190 ? 0.414 1.844 15.920 1.00 98.56 190 PHE A CA 1
ATOM 1421 C C . PHE A 1 190 ? 1.657 2.136 15.099 1.00 98.56 190 PHE A C 1
ATOM 1423 O O . PHE A 1 190 ? 1.609 2.198 13.872 1.00 98.56 190 PHE A O 1
ATOM 1430 N N . ASN A 1 191 ? 2.784 2.233 15.788 1.00 98.31 191 ASN A N 1
ATOM 1431 C CA . ASN A 1 191 ? 4.102 2.252 15.188 1.00 98.31 191 ASN A CA 1
ATOM 1432 C C . ASN A 1 191 ? 4.698 0.844 15.224 1.00 98.31 191 ASN A C 1
ATOM 1434 O O . ASN A 1 191 ? 4.597 0.136 16.227 1.00 98.31 191 ASN A O 1
ATOM 1438 N N . VAL A 1 192 ? 5.342 0.457 14.129 1.00 97.44 192 VAL A N 1
ATOM 1439 C CA . VAL A 1 192 ? 6.155 -0.753 14.030 1.00 97.44 192 VAL A CA 1
ATOM 1440 C C . VAL A 1 192 ? 7.589 -0.314 13.796 1.00 97.44 192 VAL A C 1
ATOM 1442 O O . VAL A 1 192 ? 7.905 0.311 12.782 1.00 97.44 192 VAL A O 1
ATOM 1445 N N . SER A 1 193 ? 8.460 -0.619 14.751 1.00 95.75 193 SER A N 1
ATOM 1446 C CA . SER A 1 193 ? 9.880 -0.288 14.654 1.00 95.75 193 SER A CA 1
ATOM 1447 C C . SER A 1 193 ? 10.590 -1.155 13.609 1.00 95.75 193 SER A C 1
ATOM 1449 O O . SER A 1 193 ? 10.068 -2.166 13.145 1.00 95.75 193 SER A O 1
ATOM 1451 N N . MET A 1 194 ? 11.847 -0.829 13.297 1.00 93.00 194 MET A N 1
ATOM 1452 C CA . MET A 1 194 ? 12.675 -1.651 12.404 1.00 93.00 194 MET A CA 1
ATOM 1453 C C . MET A 1 194 ? 12.868 -3.101 12.895 1.00 93.00 194 MET A C 1
ATOM 1455 O O . MET A 1 194 ? 13.185 -3.981 12.103 1.00 93.00 194 MET A O 1
ATOM 1459 N N . THR A 1 195 ? 12.684 -3.371 14.191 1.00 90.00 195 THR A N 1
ATOM 1460 C CA . THR A 1 195 ? 12.777 -4.729 14.751 1.00 90.00 195 THR A CA 1
ATOM 1461 C C . THR A 1 195 ? 11.442 -5.475 14.730 1.00 90.00 195 THR A C 1
ATOM 1463 O O . THR A 1 195 ? 11.375 -6.599 15.216 1.00 90.00 195 THR A O 1
ATOM 1466 N N . GLY A 1 196 ? 10.377 -4.856 14.209 1.00 90.81 196 GLY A N 1
ATOM 1467 C CA . GLY A 1 196 ? 9.017 -5.390 14.257 1.00 90.81 196 GLY A CA 1
ATOM 1468 C C . GLY A 1 196 ? 8.309 -5.164 15.597 1.00 90.81 196 GLY A C 1
ATOM 1469 O O . GLY A 1 196 ? 7.217 -5.687 15.800 1.00 90.81 196 GLY A O 1
ATOM 1470 N N . ALA A 1 197 ? 8.902 -4.400 16.524 1.00 94.50 197 ALA A N 1
ATOM 1471 C CA . ALA A 1 197 ? 8.256 -4.095 17.798 1.00 94.50 197 ALA A CA 1
ATOM 1472 C C . ALA A 1 197 ? 7.066 -3.153 17.578 1.00 94.50 197 ALA A C 1
ATOM 1474 O O . ALA A 1 197 ? 7.208 -2.120 16.923 1.00 94.50 197 ALA A O 1
ATOM 1475 N N . ILE A 1 198 ? 5.915 -3.515 18.145 1.00 96.81 198 ILE A N 1
ATOM 1476 C CA . ILE A 1 198 ? 4.658 -2.774 18.018 1.00 96.81 198 ILE A CA 1
ATOM 1477 C C . ILE A 1 198 ? 4.480 -1.880 19.246 1.00 96.81 198 ILE A C 1
ATOM 1479 O O . ILE A 1 198 ? 4.559 -2.359 20.378 1.00 96.81 198 ILE A O 1
ATOM 1483 N N . SER A 1 199 ? 4.176 -0.603 19.033 1.00 97.38 199 SER A N 1
ATOM 1484 C CA . SER A 1 199 ? 3.776 0.325 20.094 1.00 97.38 199 SER A CA 1
ATOM 1485 C C . SER A 1 199 ? 2.576 1.168 19.660 1.00 97.38 199 SER A C 1
ATOM 1487 O O . SER A 1 199 ? 2.491 1.524 18.484 1.00 97.38 199 SER A O 1
ATOM 1489 N N . PRO A 1 200 ? 1.651 1.515 20.570 1.00 97.06 200 PRO A N 1
ATOM 1490 C CA . PRO A 1 200 ? 0.656 2.543 20.277 1.00 97.06 200 PRO A CA 1
ATOM 1491 C C . PRO A 1 200 ? 1.341 3.899 20.035 1.00 97.06 200 PRO A C 1
ATOM 1493 O O . PRO A 1 200 ? 2.453 4.128 20.523 1.00 97.06 200 PRO A O 1
ATOM 1496 N N . GLU A 1 201 ? 0.688 4.767 19.264 1.00 93.50 201 GLU A N 1
ATOM 1497 C CA . GLU A 1 201 ? 1.032 6.193 19.124 1.00 93.50 201 GLU A CA 1
ATOM 1498 C C . GLU A 1 201 ? 0.277 7.065 20.133 1.00 93.50 201 GLU A C 1
ATOM 1500 O O . GLU A 1 201 ? -0.929 6.801 20.359 1.00 93.50 201 GLU A O 1
#

Sequence (201 aa):
RNPAKVKNMVFHAGNYTFAGGGVRVPDNPPPLPVAGFPGGVSSRLVGLDNSWGEQISAACPGQRDPGIADALWGSYHDRDPLAATWGSGGVIRFPNATLWGWNKKNAVHVTTPILILSGLLDTQVLTAWEQQLYDEVASTKKVLIKMACASHFALLEGSTLWAGPHTIVQSATADWVIGESFNGASHGIFNVSMTGAISPE

Radius of gyration: 18.05 Å; chains: 1; bounding box: 44×31×47 Å